Protein AF-A0A352W342-F1 (afdb_monomer_lite)

Radius of gyration: 21.81 Å; chains: 1; bounding box: 55×33×56 Å

Sequence (246 aa):
MTVLEKFIGRRSRNLLEFSFYYSRRRFCSSSILFNNLLSESSLVEELLDHYGAHASQKWFVYRETVATIKNLSRIAYTSVHIFNSIRRYHLGLTSRVLHKETEKILKKIAGGLKKACSAAVKEAKLFKFSFSKKKYSGREFTDGLCSGNFTHDLKNDHKGHEEHEITVKLSSDFLNLASHFHSENLAPVKKNNEHGIPDLPVETLRVIELKAHNLQSQYDTYIQNTPTERLDLELVSLRGHITIIF

Secondary structure (DSSP, 8-state):
--HHHHHHHHHTHHHHHHHHHHTTSS----HHHHHHHHHHHHHHHHHHHHTTGGG-HHHHHHHHHHHHHHHHHHHHHHHHHHHHHTTTTT-TTHHHHHHHHHHHHHHHHHHHHHHHHHHHHHHHHHTT---------SGGG---PPS------------TTSHHHHHHHHHHHHHHHHHHHHHTT-S----B-TTS-B---HHHHHHHHHHHHHHHHHHHHHTTTSHHHHH-HHHHHHHHHHHHH-

Foldseek 3Di:
DDPLLQVLLVLLQQLLLLLLVLLPDDQDLFLVSLVSNQVSLVSSLVVCVVVVLCVDPLNNQLNVLSVQSNVLSVLSNLLSVLLVCLVVLCQPPVSVVSNVVSVVVNVVSSVSNSVSSVSNNVSCVVSVRDYDNDDDPCPVRDPDDDDDDPDLPDDDPQPPPCLVVLVVVLVVLLVVLVVLCVVVVVDPQPDDDPVRHRPDPVVSLVVSLVSLVVSLVSCCPRPPSDPVVVVDSVSSNSNSVSSSSD

pLDDT: mean 85.77, std 10.74, range [54.38, 98.56]

Structure (mmCIF, N/CA/C/O backbone):
data_AF-A0A352W342-F1
#
_entry.id   AF-A0A352W342-F1
#
loop_
_atom_site.group_PDB
_atom_site.id
_atom_site.type_symbol
_atom_site.label_atom_id
_atom_site.label_alt_id
_atom_site.label_comp_id
_atom_site.label_asym_id
_atom_site.label_entity_id
_atom_site.label_seq_id
_atom_site.pdbx_PDB_ins_code
_atom_site.Cartn_x
_atom_site.Cartn_y
_atom_site.Cartn_z
_atom_site.occupancy
_atom_site.B_iso_or_equiv
_atom_site.auth_seq_id
_atom_site.auth_comp_id
_atom_site.auth_asym_id
_atom_site.auth_atom_id
_atom_site.pdbx_PDB_model_num
ATOM 1 N N . MET A 1 1 ? -16.494 -5.913 27.792 1.00 77.62 1 MET A N 1
ATOM 2 C CA . MET A 1 1 ? -15.593 -6.132 26.647 1.00 77.62 1 MET A CA 1
ATOM 3 C C . MET A 1 1 ? -15.381 -7.632 26.512 1.00 77.62 1 MET A C 1
ATOM 5 O O . MET A 1 1 ? -14.928 -8.234 27.484 1.00 77.62 1 MET A O 1
ATOM 9 N N . THR A 1 2 ? -15.798 -8.235 25.399 1.00 88.94 2 THR A N 1
ATOM 10 C CA . THR A 1 2 ? -15.752 -9.687 25.148 1.00 88.94 2 THR A CA 1
ATOM 11 C C . THR A 1 2 ? -14.312 -10.184 24.958 1.00 88.94 2 THR A C 1
ATOM 13 O O . THR A 1 2 ? -13.381 -9.388 24.804 1.00 88.94 2 THR A O 1
ATOM 16 N N . VAL A 1 3 ? -14.107 -11.507 24.976 1.00 92.56 3 VAL A N 1
ATOM 17 C CA . VAL A 1 3 ? -12.795 -12.121 24.681 1.00 92.56 3 VAL A CA 1
ATOM 18 C C . VAL A 1 3 ? -12.326 -11.741 23.274 1.00 92.56 3 VAL A C 1
ATOM 20 O O . VAL A 1 3 ? -11.181 -11.324 23.103 1.00 92.56 3 VAL A O 1
ATOM 23 N N . LEU A 1 4 ? -13.233 -11.786 22.294 1.00 91.94 4 LEU A N 1
ATOM 24 C CA . LEU A 1 4 ? -12.950 -11.400 20.914 1.00 91.94 4 LEU A CA 1
ATOM 25 C C . LEU A 1 4 ? -12.573 -9.914 20.795 1.00 91.94 4 LEU A C 1
ATOM 27 O O . LEU A 1 4 ? -11.584 -9.583 20.152 1.00 91.94 4 LEU A O 1
ATOM 31 N N . GLU A 1 5 ? -13.292 -9.016 21.476 1.00 94.00 5 GLU A N 1
ATOM 32 C CA . GLU A 1 5 ? -12.961 -7.583 21.487 1.00 94.00 5 GLU A CA 1
ATOM 33 C C . GLU A 1 5 ? -11.575 -7.315 22.081 1.00 94.00 5 GLU A C 1
ATOM 35 O O . GLU A 1 5 ? -10.811 -6.517 21.542 1.00 94.00 5 GLU A O 1
ATOM 40 N N . LYS A 1 6 ? -11.216 -8.005 23.172 1.00 93.69 6 LYS A N 1
ATOM 41 C CA . LYS A 1 6 ? -9.870 -7.919 23.760 1.00 93.69 6 LYS A CA 1
ATOM 42 C C . LYS A 1 6 ? -8.799 -8.398 22.782 1.00 93.69 6 LYS A C 1
ATOM 44 O O . LYS A 1 6 ? -7.740 -7.777 22.686 1.00 93.69 6 LYS A O 1
ATOM 49 N N . PHE A 1 7 ? -9.070 -9.491 22.073 1.00 95.94 7 PHE A N 1
ATOM 50 C CA . PHE A 1 7 ? -8.146 -10.059 21.100 1.00 95.94 7 PHE A CA 1
ATOM 51 C C . PHE A 1 7 ? -7.934 -9.127 19.902 1.00 95.94 7 PHE A C 1
ATOM 53 O O . PHE A 1 7 ? -6.791 -8.762 19.624 1.00 95.94 7 PHE A O 1
ATOM 60 N N . ILE A 1 8 ? -9.015 -8.656 19.270 1.00 96.56 8 ILE A N 1
ATOM 61 C CA . ILE A 1 8 ? -8.954 -7.690 18.163 1.00 96.56 8 ILE A CA 1
ATOM 62 C C . ILE A 1 8 ? -8.248 -6.414 18.623 1.00 96.56 8 ILE A C 1
ATOM 64 O O . ILE A 1 8 ? -7.291 -5.986 17.987 1.00 96.56 8 ILE A O 1
ATOM 68 N N . GLY A 1 9 ? -8.618 -5.858 19.780 1.00 95.75 9 GLY A N 1
ATOM 69 C CA . GLY A 1 9 ? -7.979 -4.653 20.313 1.00 95.75 9 GLY A CA 1
ATOM 70 C C . GLY A 1 9 ? -6.469 -4.805 20.520 1.00 95.75 9 GLY A C 1
ATOM 71 O O . GLY A 1 9 ? -5.708 -3.884 20.224 1.00 95.75 9 GLY A O 1
ATOM 72 N N . ARG A 1 10 ? -6.005 -5.982 20.967 1.00 95.94 10 ARG A N 1
ATOM 73 C CA . ARG A 1 10 ? -4.569 -6.286 21.069 1.00 95.94 10 ARG A CA 1
ATOM 74 C C . ARG A 1 10 ? -3.904 -6.357 19.692 1.00 95.94 10 ARG A C 1
ATOM 76 O O . ARG A 1 10 ? -2.783 -5.868 19.563 1.00 95.94 10 ARG A O 1
ATOM 83 N N . ARG A 1 11 ? -4.555 -6.967 18.697 1.00 96.75 11 ARG A N 1
ATOM 84 C CA . ARG A 1 11 ? -4.014 -7.124 17.334 1.00 96.75 11 ARG A CA 1
ATOM 85 C C . ARG A 1 11 ? -4.017 -5.809 16.551 1.00 96.75 11 ARG A C 1
ATOM 87 O O . ARG A 1 11 ? -3.095 -5.586 15.783 1.00 96.75 11 ARG A O 1
ATOM 94 N N . SER A 1 12 ? -4.946 -4.902 16.840 1.00 97.19 12 SER A N 1
ATOM 95 C CA . SER A 1 12 ? -5.020 -3.567 16.235 1.00 97.19 12 SER A CA 1
ATOM 96 C C . SER A 1 12 ? -4.077 -2.529 16.846 1.00 97.19 12 SER A C 1
ATOM 98 O O . SER A 1 12 ? -4.079 -1.375 16.415 1.00 97.19 12 SER A O 1
ATOM 100 N N . ARG A 1 13 ? -3.296 -2.881 17.875 1.00 96.00 13 ARG A N 1
ATOM 101 C CA . ARG A 1 13 ? -2.532 -1.900 18.657 1.00 96.00 13 ARG A CA 1
ATOM 102 C C . ARG A 1 13 ? -1.598 -1.058 17.790 1.00 96.00 13 ARG A C 1
ATOM 104 O O . ARG A 1 13 ? -1.702 0.162 17.833 1.00 96.00 13 ARG A O 1
ATOM 111 N N . ASN A 1 14 ? -0.733 -1.684 16.996 1.00 95.75 14 ASN A N 1
ATOM 112 C CA . ASN A 1 14 ? 0.248 -0.974 16.170 1.00 95.75 14 ASN A CA 1
ATOM 113 C C . ASN A 1 14 ? -0.436 -0.051 15.156 1.00 95.75 14 ASN A C 1
ATOM 115 O O . ASN A 1 14 ? -0.104 1.134 15.080 1.00 95.75 14 ASN A O 1
ATOM 119 N N . LEU A 1 15 ? -1.460 -0.556 14.453 1.00 97.62 15 LEU A N 1
ATOM 120 C CA . LEU A 1 15 ? -2.286 0.248 13.551 1.00 97.62 15 LEU A CA 1
ATOM 121 C C . LEU A 1 15 ? -2.825 1.503 14.248 1.00 97.62 15 LEU A C 1
ATOM 123 O O . LEU A 1 15 ? -2.748 2.602 13.700 1.00 97.62 15 LEU A O 1
ATOM 127 N N . LEU A 1 16 ? -3.362 1.357 15.462 1.00 97.31 16 LEU A N 1
ATOM 128 C CA . LEU A 1 16 ? -3.932 2.466 16.227 1.00 97.31 16 LEU A CA 1
ATOM 129 C C . LEU A 1 16 ? -2.867 3.443 16.728 1.00 97.31 16 LEU A C 1
ATOM 131 O O . LEU A 1 16 ? -3.120 4.647 16.749 1.00 97.31 16 LEU A O 1
ATOM 135 N N . GLU A 1 17 ? -1.676 2.965 17.081 1.00 95.50 17 GLU A N 1
ATOM 136 C CA . GLU A 1 17 ? -0.545 3.817 17.458 1.00 95.50 17 GLU A CA 1
ATOM 137 C C . GLU A 1 17 ? -0.066 4.667 16.275 1.00 95.50 17 GLU A C 1
ATOM 139 O O . GLU A 1 17 ? 0.058 5.891 16.404 1.00 95.50 17 GLU A O 1
ATOM 144 N N 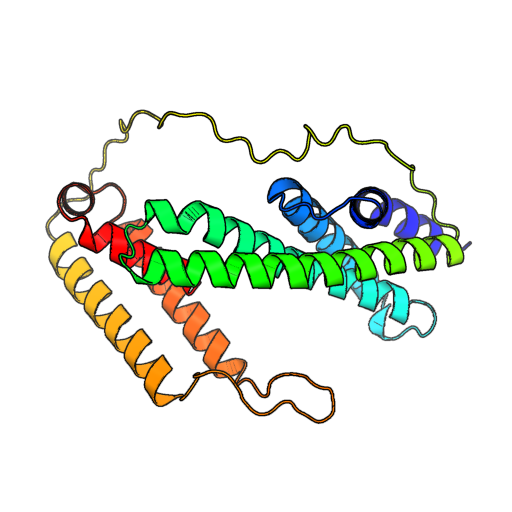. PHE A 1 18 ? 0.119 4.057 15.101 1.00 95.38 18 PHE A N 1
ATOM 145 C CA . PHE A 1 18 ? 0.459 4.780 13.874 1.00 95.38 18 PHE A CA 1
ATOM 146 C C . PHE A 1 18 ? -0.665 5.730 13.444 1.00 95.38 18 PHE A C 1
ATOM 148 O O . PHE A 1 18 ? -0.399 6.883 13.104 1.00 95.38 18 PHE A O 1
ATOM 155 N N . SER A 1 19 ? -1.927 5.305 13.543 1.00 95.62 19 SER A N 1
ATOM 156 C CA . SER A 1 19 ? -3.097 6.136 13.225 1.00 95.62 19 SER A CA 1
ATOM 157 C C . SER A 1 19 ? -3.214 7.343 14.159 1.00 95.62 19 SER A C 1
ATOM 159 O O . SER A 1 19 ? -3.457 8.476 13.726 1.00 95.62 19 SER A O 1
ATOM 161 N N . PHE A 1 20 ? -2.997 7.140 15.459 1.00 94.75 20 PHE A N 1
ATOM 162 C CA . PHE A 1 20 ? -2.996 8.210 16.453 1.00 94.75 20 PHE A CA 1
ATOM 163 C C . PHE A 1 20 ? -1.884 9.223 16.186 1.00 94.75 20 PHE A C 1
ATOM 165 O O . PHE A 1 20 ? -2.115 10.432 16.295 1.00 94.75 20 PHE A O 1
ATOM 172 N N . TYR A 1 21 ? -0.698 8.739 15.824 1.00 92.56 21 TYR A N 1
ATOM 173 C CA . TYR A 1 21 ? 0.428 9.581 15.458 1.00 92.56 21 TYR A CA 1
ATOM 174 C C . TYR A 1 21 ? 0.159 10.377 14.172 1.00 92.56 21 TYR A C 1
ATOM 176 O O . TYR A 1 21 ? 0.256 11.608 14.178 1.00 92.56 21 TYR A O 1
ATOM 184 N N . TYR A 1 22 ? -0.254 9.704 13.094 1.00 92.69 22 TYR A N 1
ATOM 185 C CA . TYR A 1 22 ? -0.498 10.323 11.790 1.00 92.69 22 TYR A CA 1
ATOM 186 C C . TYR A 1 22 ? -1.629 11.358 11.846 1.00 92.69 22 TYR A C 1
ATOM 188 O O . TYR A 1 22 ? -1.490 12.474 11.344 1.00 92.69 22 TYR A O 1
ATOM 196 N N . SER A 1 23 ? -2.724 11.043 12.550 1.00 92.00 23 SER A N 1
ATOM 197 C CA . SER A 1 23 ? -3.889 11.933 12.684 1.00 92.00 23 SER A CA 1
ATOM 198 C C . SER A 1 23 ? -3.585 13.284 13.349 1.00 92.00 23 SER A C 1
ATOM 200 O O . SER A 1 23 ? -4.358 14.230 13.193 1.00 92.00 23 SER A O 1
ATOM 202 N N . ARG A 1 24 ? -2.458 13.415 14.061 1.00 87.62 24 ARG A N 1
ATOM 203 C CA . ARG A 1 24 ? -2.032 14.663 14.721 1.00 87.62 24 ARG A CA 1
ATOM 204 C C . ARG A 1 24 ? -0.961 15.441 13.977 1.00 87.62 24 ARG A C 1
ATOM 206 O O . ARG A 1 24 ? -0.736 16.604 14.306 1.00 87.62 24 ARG A O 1
ATOM 213 N N . ARG A 1 25 ? -0.298 14.844 12.990 1.00 81.44 25 ARG A N 1
ATOM 214 C CA . ARG A 1 25 ? 0.767 15.530 12.260 1.00 81.44 25 ARG A CA 1
ATOM 215 C C . ARG A 1 25 ? 0.207 16.511 11.224 1.00 81.44 25 ARG A C 1
ATOM 217 O O . ARG A 1 25 ? -0.922 16.386 10.727 1.00 81.44 25 ARG A O 1
ATOM 224 N N . ARG A 1 26 ? 1.010 17.534 10.919 1.00 75.62 26 ARG A N 1
ATOM 225 C CA . ARG A 1 26 ? 0.920 18.242 9.633 1.00 75.62 26 ARG A CA 1
ATOM 226 C C . ARG A 1 26 ? 1.336 17.273 8.520 1.00 75.62 26 ARG A C 1
ATOM 228 O O . ARG A 1 26 ? 1.922 16.237 8.822 1.00 75.62 26 ARG A O 1
ATOM 235 N N . PHE A 1 27 ? 0.969 17.582 7.276 1.00 75.38 27 PHE A N 1
ATOM 236 C CA . PHE A 1 27 ? 1.249 16.742 6.107 1.00 75.38 27 PHE A CA 1
ATOM 237 C C . PHE A 1 27 ? 2.642 16.090 6.190 1.00 75.38 27 PHE A C 1
ATOM 239 O O . PHE A 1 27 ? 3.634 16.782 6.410 1.00 75.38 27 PHE A O 1
ATOM 246 N N . CYS A 1 28 ? 2.687 14.762 6.067 1.00 72.56 28 CYS A N 1
ATOM 247 C CA . CYS A 1 28 ? 3.902 13.961 6.141 1.00 72.56 28 CYS A CA 1
ATOM 248 C C . CYS A 1 28 ? 3.868 12.941 5.002 1.00 72.56 28 CYS A C 1
ATOM 250 O O . CYS A 1 28 ? 2.982 12.086 4.972 1.00 72.56 28 CYS A O 1
ATOM 252 N N . SER A 1 29 ? 4.806 13.075 4.067 1.00 77.38 29 SER A N 1
ATOM 253 C CA . SER A 1 29 ? 5.074 12.129 2.985 1.00 77.38 29 SER A CA 1
ATOM 254 C C . SER A 1 29 ? 6.238 11.241 3.416 1.00 77.38 29 SER A C 1
ATOM 256 O O . SER A 1 29 ? 7.391 11.610 3.222 1.00 77.38 29 SER A O 1
ATOM 258 N N . SER A 1 30 ? 5.924 10.137 4.092 1.00 87.94 30 SER A N 1
ATOM 259 C CA . SER A 1 30 ? 6.911 9.164 4.563 1.00 87.94 30 SER A CA 1
ATOM 260 C C . SER A 1 30 ? 6.554 7.792 4.014 1.00 87.94 30 SER A C 1
ATOM 262 O O . SER A 1 30 ? 5.517 7.234 4.385 1.00 87.94 30 SER A O 1
ATOM 264 N N . SER A 1 31 ? 7.409 7.249 3.151 1.00 88.69 31 SER A N 1
ATOM 265 C CA . SER A 1 31 ? 7.268 5.896 2.611 1.00 88.69 31 SER A CA 1
ATOM 266 C C . SER A 1 31 ? 7.244 4.858 3.734 1.00 88.69 31 SER A C 1
ATOM 268 O O . SER A 1 31 ? 6.384 3.978 3.738 1.00 88.69 31 SER A O 1
ATOM 270 N N . ILE A 1 32 ? 8.096 5.028 4.752 1.00 91.62 32 ILE A N 1
ATOM 271 C CA . ILE A 1 32 ? 8.170 4.135 5.915 1.00 91.62 32 ILE A CA 1
ATOM 272 C C . ILE A 1 32 ? 6.838 4.131 6.675 1.00 91.62 32 ILE A C 1
ATOM 274 O O . ILE A 1 32 ? 6.293 3.073 6.988 1.00 91.62 32 ILE A O 1
ATOM 278 N N . LEU A 1 33 ? 6.283 5.310 6.970 1.00 92.06 33 LEU A N 1
ATOM 279 C CA . LEU A 1 33 ? 5.034 5.409 7.724 1.00 92.06 33 LEU A CA 1
ATOM 280 C C . LEU A 1 33 ? 3.834 4.891 6.926 1.00 92.06 33 LEU A C 1
ATOM 282 O O . LEU A 1 33 ? 2.965 4.231 7.497 1.00 92.06 33 LEU A O 1
ATOM 286 N N . PHE A 1 34 ? 3.783 5.165 5.620 1.00 94.50 34 PHE A N 1
ATOM 287 C CA . PHE A 1 34 ? 2.736 4.627 4.754 1.00 94.50 34 PHE A CA 1
ATOM 288 C C . PHE A 1 34 ? 2.813 3.107 4.651 1.00 94.50 34 PHE A C 1
ATOM 290 O O . PHE A 1 34 ? 1.773 2.462 4.766 1.00 94.50 34 PHE A O 1
ATOM 297 N N . ASN A 1 35 ? 4.015 2.536 4.547 1.00 95.25 35 ASN A N 1
ATOM 298 C CA . ASN A 1 35 ? 4.209 1.089 4.549 1.00 95.25 35 ASN A CA 1
ATOM 299 C C . ASN A 1 35 ? 3.782 0.445 5.879 1.00 95.25 35 ASN A C 1
ATOM 301 O O . ASN A 1 35 ? 3.076 -0.559 5.884 1.00 95.25 35 ASN A O 1
ATOM 305 N N . ASN A 1 36 ? 4.130 1.057 7.016 1.00 95.81 36 ASN A N 1
ATOM 306 C CA . ASN A 1 36 ? 3.694 0.577 8.331 1.00 95.81 36 ASN A CA 1
ATOM 307 C C . ASN A 1 36 ? 2.165 0.595 8.470 1.00 95.81 36 ASN A C 1
ATOM 309 O O . ASN A 1 36 ? 1.573 -0.381 8.921 1.00 95.81 36 ASN A O 1
ATOM 313 N N . LEU A 1 37 ? 1.510 1.685 8.055 1.00 96.81 37 LEU A N 1
ATOM 314 C CA . LEU A 1 37 ? 0.047 1.761 8.052 1.00 96.81 37 LEU A CA 1
ATOM 315 C C . LEU A 1 37 ? -0.572 0.723 7.108 1.00 96.81 37 LEU A C 1
ATOM 317 O O . LEU A 1 37 ? -1.552 0.089 7.488 1.00 96.81 37 LEU A O 1
ATOM 321 N N . LEU A 1 38 ? -0.004 0.526 5.915 1.00 98.06 38 LEU A N 1
ATOM 322 C CA . LEU A 1 38 ? -0.466 -0.460 4.936 1.00 98.06 38 LEU A CA 1
ATOM 323 C C . LEU A 1 38 ? -0.381 -1.890 5.483 1.00 98.06 38 LEU A C 1
ATOM 325 O O . LEU A 1 38 ? -1.363 -2.627 5.429 1.00 98.06 38 LEU A O 1
ATOM 329 N N . SER A 1 39 ? 0.772 -2.268 6.032 1.00 98.06 39 SER A N 1
ATOM 330 C CA . SER A 1 39 ? 1.003 -3.605 6.585 1.00 98.06 39 SER A CA 1
ATOM 331 C C . SER A 1 39 ? 0.057 -3.893 7.756 1.00 98.06 39 SER A C 1
ATOM 333 O O . SER A 1 39 ? -0.692 -4.869 7.740 1.00 98.06 39 SER A O 1
ATOM 335 N N . GLU A 1 40 ? -0.006 -2.983 8.731 1.00 98.38 40 GLU A N 1
ATOM 336 C CA . GLU A 1 40 ? -0.830 -3.171 9.927 1.00 98.38 40 GLU A CA 1
ATOM 337 C C . GLU A 1 40 ? -2.335 -3.148 9.621 1.00 98.38 40 GLU A C 1
ATOM 339 O O . GLU A 1 40 ? -3.098 -3.917 10.201 1.00 98.38 40 GLU A O 1
ATOM 344 N N . SER A 1 41 ? -2.789 -2.297 8.696 1.00 98.56 41 SER A N 1
ATOM 345 C CA . SER A 1 41 ? -4.201 -2.286 8.283 1.00 98.56 41 SER A CA 1
ATOM 346 C C . SER A 1 41 ? -4.593 -3.535 7.502 1.00 98.56 41 SER A C 1
ATOM 348 O O . SER A 1 41 ? -5.689 -4.040 7.722 1.00 98.56 41 SER A O 1
ATOM 350 N N . SER A 1 42 ? -3.699 -4.081 6.673 1.00 98.50 42 SER A N 1
ATOM 351 C CA . SER A 1 42 ? -3.946 -5.343 5.963 1.00 98.50 42 SER A CA 1
ATOM 352 C C . SER A 1 42 ? -4.169 -6.496 6.944 1.00 98.50 42 SER A C 1
ATOM 354 O O . SER A 1 42 ? -5.174 -7.195 6.846 1.00 98.50 42 SER A O 1
ATOM 356 N N . LEU A 1 43 ? -3.293 -6.630 7.947 1.00 98.25 43 LEU A N 1
ATOM 357 C CA . LEU A 1 43 ? -3.407 -7.672 8.973 1.00 98.25 43 LEU A CA 1
ATOM 358 C C . LEU A 1 43 ? -4.682 -7.537 9.818 1.00 98.25 43 LEU A C 1
ATOM 360 O O . LEU A 1 43 ? -5.298 -8.537 10.186 1.00 98.25 43 LEU A O 1
ATOM 364 N N . VAL A 1 44 ? -5.071 -6.308 10.168 1.00 98.31 44 VAL A N 1
ATOM 365 C CA . VAL A 1 44 ? -6.280 -6.066 10.969 1.00 98.31 44 VAL A CA 1
ATOM 366 C C . VAL A 1 44 ? -7.546 -6.304 10.150 1.00 98.31 44 VAL A C 1
ATOM 368 O O . VAL A 1 44 ? -8.498 -6.863 10.688 1.00 98.31 44 VAL A O 1
ATOM 371 N N . GLU A 1 45 ? -7.581 -5.903 8.880 1.00 98.38 45 GLU A N 1
ATOM 372 C CA . GLU A 1 45 ? -8.735 -6.147 8.008 1.00 98.38 45 GLU A CA 1
ATOM 373 C C . GLU A 1 45 ? -8.957 -7.641 7.786 1.00 98.38 45 GLU A C 1
ATOM 375 O O . GLU A 1 45 ? -10.066 -8.114 8.004 1.00 98.38 45 GLU A O 1
ATOM 380 N N . GLU A 1 46 ? -7.902 -8.393 7.457 1.00 98.06 46 GLU A N 1
ATOM 381 C CA . GLU A 1 46 ? -7.979 -9.849 7.291 1.00 98.06 46 GLU A CA 1
ATOM 382 C C . GLU A 1 46 ? -8.503 -10.528 8.563 1.00 98.06 46 GLU A C 1
ATOM 384 O O . GLU A 1 46 ? -9.385 -11.385 8.510 1.00 98.06 46 GLU A O 1
ATOM 389 N N . LEU A 1 47 ? -8.022 -10.092 9.732 1.00 98.06 47 LEU A N 1
ATOM 390 C CA . LEU A 1 47 ? -8.502 -10.592 11.015 1.00 98.06 47 LEU A CA 1
ATOM 391 C C . LEU A 1 47 ? -9.989 -10.286 11.237 1.00 98.06 47 LEU A C 1
ATOM 393 O O . LEU A 1 47 ? -10.738 -11.142 11.703 1.00 98.06 47 LEU A O 1
ATOM 397 N N . LEU A 1 48 ? -10.418 -9.057 10.950 1.00 97.81 48 LEU A N 1
ATOM 398 C CA . LEU A 1 48 ? -11.815 -8.647 11.082 1.00 97.81 48 LEU A CA 1
ATOM 399 C C . LEU A 1 48 ? -12.714 -9.449 10.134 1.00 97.81 48 LEU A C 1
ATOM 401 O O . LEU A 1 48 ? -13.781 -9.902 10.549 1.00 97.81 48 LEU A O 1
ATOM 405 N N . ASP A 1 49 ? -12.270 -9.667 8.899 1.00 97.31 49 ASP A N 1
ATOM 406 C CA . ASP A 1 49 ? -12.996 -10.439 7.894 1.00 97.31 49 ASP A CA 1
ATOM 407 C C . ASP A 1 49 ? -13.097 -11.916 8.279 1.00 97.31 49 ASP A C 1
ATOM 409 O O . ASP A 1 49 ? -14.184 -12.487 8.179 1.00 97.31 49 ASP A O 1
ATOM 413 N N . HIS A 1 50 ? -12.028 -12.500 8.833 1.00 97.50 50 HIS A N 1
ATOM 414 C CA . HIS A 1 50 ? -12.038 -13.855 9.391 1.00 97.50 50 HIS A CA 1
ATOM 415 C C . HIS A 1 50 ? -13.119 -14.035 10.470 1.00 97.50 50 HIS A C 1
ATOM 417 O O . HIS A 1 50 ? -13.768 -15.076 10.534 1.00 97.50 50 HIS A O 1
ATOM 423 N N . TYR A 1 51 ? -13.360 -13.010 11.292 1.00 96.94 51 TYR A N 1
ATOM 424 C CA . TYR A 1 51 ? -14.419 -13.015 12.308 1.00 96.94 51 TYR A CA 1
ATOM 425 C C . TYR A 1 51 ? -15.768 -12.460 11.814 1.00 96.94 51 TYR A C 1
ATOM 427 O O . TYR A 1 51 ? -16.652 -12.188 12.629 1.00 96.94 51 TYR A O 1
ATOM 435 N N . GLY A 1 52 ? -15.954 -12.284 10.503 1.00 96.25 52 GLY A N 1
ATOM 436 C CA . GLY A 1 52 ? -17.238 -11.893 9.916 1.00 96.25 52 GLY A CA 1
ATOM 437 C C . GLY A 1 52 ? -17.633 -10.433 10.161 1.00 96.25 52 GLY A C 1
ATOM 438 O O . GLY A 1 52 ? -18.820 -10.105 10.156 1.00 96.25 52 GLY A O 1
ATOM 439 N N . ALA A 1 53 ? -16.669 -9.531 10.376 1.00 95.50 53 ALA A N 1
ATOM 440 C CA . ALA A 1 53 ? -16.952 -8.119 10.646 1.00 95.50 53 ALA A CA 1
ATOM 441 C C . ALA A 1 53 ? -17.749 -7.424 9.526 1.00 95.50 53 ALA A C 1
ATOM 443 O O . ALA A 1 53 ? -18.516 -6.507 9.820 1.00 95.50 53 ALA A O 1
ATOM 444 N N . HIS A 1 54 ? -17.620 -7.885 8.277 1.00 90.75 54 HIS A N 1
ATOM 445 C CA . HIS A 1 54 ? -18.372 -7.383 7.121 1.00 90.75 54 HIS A CA 1
ATOM 446 C C . HIS A 1 54 ? -19.897 -7.553 7.264 1.00 90.75 54 HIS A C 1
ATOM 448 O O . HIS A 1 54 ? -20.652 -6.737 6.747 1.00 90.75 54 HIS A O 1
ATOM 454 N N . ALA A 1 55 ? -20.354 -8.572 8.001 1.00 92.62 55 ALA A N 1
ATOM 455 C CA . ALA A 1 55 ? -21.772 -8.854 8.240 1.00 92.62 55 ALA A CA 1
ATOM 456 C C . ALA A 1 55 ? -22.262 -8.366 9.618 1.00 92.62 55 ALA A C 1
ATOM 458 O O . ALA A 1 55 ? -23.405 -8.605 10.005 1.00 92.62 55 ALA A O 1
ATOM 459 N N . SER A 1 56 ? -21.411 -7.681 10.387 1.00 95.44 56 SER A N 1
ATOM 460 C CA . SER A 1 56 ? -21.733 -7.227 11.738 1.00 95.44 56 SER A CA 1
ATOM 461 C C . SER A 1 56 ? -21.951 -5.720 11.777 1.00 95.44 56 SER A C 1
ATOM 463 O O . SER A 1 56 ? -20.996 -4.953 11.685 1.00 95.44 56 SER A O 1
ATOM 465 N N . GLN A 1 57 ? -23.180 -5.284 12.071 1.00 94.19 5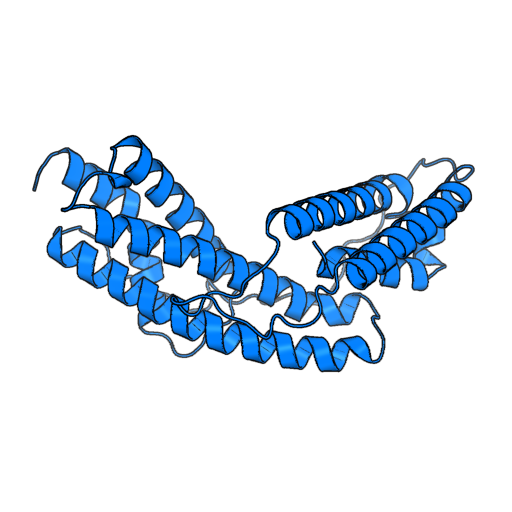7 GLN A N 1
ATOM 466 C CA . GLN A 1 57 ? -23.508 -3.862 12.261 1.00 94.19 57 GLN A CA 1
ATOM 467 C C . GLN A 1 57 ? -22.591 -3.167 13.275 1.00 94.19 57 GLN A C 1
ATOM 469 O O . GLN A 1 57 ? -22.204 -2.016 13.091 1.00 94.19 57 GLN A O 1
ATOM 474 N N . LYS A 1 58 ? -22.199 -3.884 14.333 1.00 94.44 58 LYS A N 1
ATOM 475 C CA . LYS A 1 58 ? -21.306 -3.358 15.365 1.00 94.44 58 LYS A CA 1
ATOM 476 C C . LYS A 1 58 ? -19.891 -3.109 14.848 1.00 94.44 58 LYS A C 1
ATOM 478 O O . LYS A 1 58 ? -19.259 -2.156 15.279 1.00 94.44 58 LYS A O 1
ATOM 483 N N . TRP A 1 59 ? -19.381 -3.978 13.977 1.00 96.06 59 TRP A N 1
ATOM 484 C CA . TRP A 1 59 ? -17.973 -3.981 13.553 1.00 96.06 59 TRP A CA 1
ATOM 485 C C . TRP A 1 59 ? -17.754 -3.334 12.185 1.00 96.06 59 TRP A C 1
ATOM 487 O O . TRP A 1 59 ? -16.622 -2.966 11.871 1.00 96.06 59 TRP A O 1
ATOM 497 N N . PHE A 1 60 ? -18.827 -3.155 11.415 1.00 95.19 60 PHE A N 1
ATOM 498 C CA . PHE A 1 60 ? -18.817 -2.648 10.051 1.00 95.19 60 PHE A CA 1
ATOM 499 C C . PHE A 1 60 ? -18.029 -1.341 9.923 1.00 95.19 60 PHE A C 1
ATOM 501 O O . PHE A 1 60 ? -17.081 -1.265 9.150 1.00 95.19 60 PHE A O 1
ATOM 508 N N . VAL A 1 61 ? -18.336 -0.338 10.753 1.00 96.19 61 VAL A N 1
ATOM 509 C CA . VAL A 1 61 ? -17.681 0.982 10.684 1.00 96.19 61 VAL A CA 1
ATOM 510 C C . VAL A 1 61 ? -16.176 0.886 10.936 1.00 96.19 61 VAL A C 1
ATOM 512 O O . VAL A 1 61 ? -15.378 1.502 10.224 1.00 96.19 61 VAL A O 1
ATOM 515 N N . TYR A 1 62 ? -15.764 0.096 11.931 1.00 97.25 62 TYR A N 1
ATOM 516 C CA . TYR A 1 62 ? -14.347 -0.092 12.223 1.00 97.25 62 TYR A CA 1
ATOM 517 C C . TYR A 1 62 ? -13.634 -0.814 11.078 1.00 97.25 62 TYR A C 1
ATOM 519 O O . TYR A 1 62 ? -12.583 -0.350 10.639 1.00 97.25 62 TYR A O 1
ATOM 527 N N . ARG A 1 63 ? -14.231 -1.886 10.544 1.00 97.38 63 ARG A N 1
ATOM 528 C CA . ARG A 1 63 ? -13.700 -2.650 9.407 1.00 97.38 63 ARG A CA 1
ATOM 529 C C . ARG A 1 63 ? -13.543 -1.784 8.160 1.00 97.38 63 ARG A C 1
ATOM 531 O O . ARG A 1 63 ? -12.453 -1.742 7.597 1.00 97.38 63 ARG A O 1
ATOM 538 N N . GLU A 1 64 ? -14.566 -1.019 7.791 1.00 97.44 64 GLU A N 1
ATOM 539 C CA . GLU A 1 64 ? -14.512 -0.103 6.643 1.00 97.44 64 GLU A CA 1
ATOM 540 C C . GLU A 1 64 ? -13.459 0.993 6.825 1.00 97.44 64 GLU A C 1
ATOM 542 O O . GLU A 1 64 ? -12.751 1.373 5.887 1.00 97.44 64 GLU A O 1
ATOM 547 N N . THR A 1 65 ? -13.280 1.471 8.057 1.00 97.62 65 THR A N 1
ATOM 548 C CA . THR A 1 65 ? -12.225 2.441 8.355 1.00 97.62 65 THR A CA 1
ATOM 549 C C . THR A 1 65 ? -10.832 1.829 8.191 1.00 97.62 65 THR A C 1
ATOM 551 O O . THR A 1 65 ? -9.946 2.477 7.629 1.00 97.62 65 THR A O 1
ATOM 554 N N . VAL A 1 66 ? -10.621 0.590 8.648 1.00 98.31 66 VAL A N 1
ATOM 555 C CA . VAL A 1 66 ? -9.352 -0.133 8.463 1.00 98.31 66 VAL A CA 1
ATOM 556 C C . VAL A 1 66 ? -9.075 -0.363 6.973 1.00 98.31 66 VAL A C 1
ATOM 558 O O . VAL A 1 66 ? -7.981 -0.032 6.514 1.00 98.31 66 VAL A O 1
ATOM 561 N N . ALA A 1 67 ? -10.071 -0.812 6.204 1.00 98.06 67 ALA A N 1
ATOM 562 C CA . ALA A 1 67 ? -9.954 -0.996 4.756 1.00 98.06 67 ALA A CA 1
ATOM 563 C C . ALA A 1 67 ? -9.627 0.321 4.029 1.00 98.06 67 ALA A C 1
ATOM 565 O O . ALA A 1 67 ? -8.788 0.369 3.126 1.00 98.06 67 ALA A O 1
ATOM 566 N N . THR A 1 68 ? -10.224 1.430 4.474 1.00 98.00 68 THR A N 1
ATOM 567 C CA . THR A 1 68 ? -9.918 2.770 3.955 1.00 98.00 68 THR A CA 1
ATOM 568 C C . THR A 1 68 ? -8.466 3.164 4.233 1.00 98.00 68 THR A C 1
ATOM 570 O O . THR A 1 68 ? -7.796 3.687 3.341 1.00 98.00 68 THR A O 1
ATOM 573 N N . ILE A 1 69 ? -7.956 2.905 5.446 1.00 98.38 69 ILE A N 1
ATOM 574 C CA . ILE A 1 69 ? -6.543 3.146 5.782 1.00 98.38 69 ILE A CA 1
ATOM 575 C C . ILE A 1 69 ? -5.644 2.315 4.866 1.00 98.38 69 ILE A C 1
ATOM 577 O O . ILE A 1 69 ? -4.740 2.885 4.264 1.00 98.38 69 ILE A O 1
ATOM 581 N N . LYS A 1 70 ? -5.930 1.019 4.691 1.00 98.38 70 LYS A N 1
ATOM 582 C CA . LYS A 1 70 ? -5.167 0.126 3.806 1.00 98.38 70 LYS A CA 1
ATOM 583 C C . LYS A 1 70 ? -5.062 0.684 2.392 1.00 98.38 70 LYS A C 1
ATOM 585 O O . LYS A 1 70 ? -3.961 0.864 1.872 1.00 98.38 70 LYS A O 1
ATOM 590 N N . ASN A 1 71 ? -6.200 1.005 1.785 1.00 96.94 71 ASN A N 1
ATOM 591 C CA . ASN A 1 71 ? -6.248 1.462 0.400 1.00 96.94 71 ASN A CA 1
ATOM 592 C C . ASN A 1 71 ? -5.561 2.824 0.228 1.00 96.94 71 ASN A C 1
ATOM 594 O O . ASN A 1 71 ? -4.735 2.987 -0.667 1.00 96.94 71 ASN A O 1
ATOM 598 N N . LEU A 1 72 ? -5.817 3.790 1.116 1.00 96.25 72 LEU A N 1
ATOM 599 C CA . LEU A 1 72 ? -5.162 5.099 1.041 1.00 96.25 72 LEU A CA 1
ATOM 600 C C . LEU A 1 72 ? -3.658 5.015 1.320 1.00 96.25 72 LEU A C 1
ATOM 602 O O . LEU A 1 72 ? -2.887 5.714 0.666 1.00 96.25 72 LEU A O 1
ATOM 606 N N . SER A 1 73 ? -3.227 4.159 2.247 1.00 96.94 73 SER A N 1
ATOM 607 C CA . SER A 1 73 ? -1.809 3.917 2.518 1.00 96.94 73 SER A CA 1
ATOM 608 C C . SER A 1 73 ? -1.100 3.264 1.339 1.00 96.94 73 SER A C 1
ATOM 610 O O . SER A 1 73 ? 0.022 3.665 1.040 1.00 96.94 73 SER A O 1
ATOM 612 N N . ARG A 1 74 ? -1.752 2.333 0.627 1.00 95.94 74 ARG A N 1
ATOM 613 C CA . ARG A 1 74 ? -1.222 1.755 -0.617 1.00 95.94 74 ARG A CA 1
ATOM 614 C C . ARG A 1 74 ? -0.972 2.839 -1.659 1.00 95.94 74 ARG A C 1
ATOM 616 O O . ARG A 1 74 ? 0.152 2.985 -2.123 1.00 95.94 74 ARG A O 1
ATOM 623 N N . ILE A 1 75 ? -1.986 3.655 -1.954 1.00 93.38 75 ILE A N 1
ATOM 624 C CA . ILE A 1 75 ? -1.856 4.720 -2.958 1.00 93.38 75 ILE A CA 1
ATOM 625 C C . ILE A 1 75 ? -0.799 5.746 -2.517 1.00 93.38 75 ILE A C 1
ATOM 627 O O . ILE A 1 75 ? 0.007 6.189 -3.333 1.00 93.38 75 ILE A O 1
ATOM 631 N N . ALA A 1 76 ? -0.756 6.108 -1.228 1.00 93.62 76 ALA A N 1
ATOM 632 C CA . ALA A 1 76 ? 0.245 7.028 -0.691 1.00 93.62 76 ALA A CA 1
ATOM 633 C C . ALA A 1 76 ? 1.672 6.480 -0.834 1.00 93.62 76 ALA A C 1
ATOM 635 O O . ALA A 1 76 ? 2.566 7.216 -1.249 1.00 93.62 76 ALA A O 1
ATOM 636 N N . TYR A 1 77 ? 1.879 5.201 -0.514 1.00 93.12 77 TYR A N 1
ATOM 637 C CA . TYR A 1 77 ? 3.169 4.529 -0.633 1.00 93.12 77 TYR A CA 1
ATOM 638 C C . TYR A 1 77 ? 3.653 4.500 -2.088 1.00 93.12 77 TYR A C 1
ATOM 640 O O . TYR A 1 77 ? 4.741 5.005 -2.370 1.00 93.12 77 TYR A O 1
ATOM 648 N N . THR A 1 78 ? 2.814 4.029 -3.016 1.00 89.81 78 THR A N 1
ATOM 649 C CA . THR A 1 78 ? 3.121 4.019 -4.456 1.00 89.81 78 THR A CA 1
ATOM 650 C C . THR A 1 78 ? 3.397 5.431 -4.975 1.00 89.81 78 THR A C 1
ATOM 652 O O . THR A 1 78 ? 4.369 5.660 -5.687 1.00 89.81 78 THR A O 1
ATOM 655 N N . SER A 1 79 ? 2.613 6.423 -4.546 1.00 90.25 79 SER A N 1
ATOM 656 C CA . SER A 1 79 ? 2.805 7.815 -4.967 1.00 90.25 79 SER A CA 1
ATOM 657 C C . SER A 1 79 ? 4.127 8.410 -4.466 1.00 90.25 79 SER A C 1
ATOM 659 O O . SER A 1 79 ? 4.770 9.151 -5.205 1.00 90.25 79 SER A O 1
ATOM 661 N N . VAL A 1 80 ? 4.561 8.100 -3.236 1.00 89.56 80 VAL A N 1
ATOM 662 C CA . VAL A 1 80 ? 5.888 8.517 -2.738 1.00 89.56 80 VAL A CA 1
ATOM 663 C C . VAL A 1 80 ? 6.997 7.817 -3.519 1.00 89.56 80 VAL A C 1
ATOM 665 O O . VAL A 1 80 ? 7.995 8.455 -3.852 1.00 89.56 80 VAL A O 1
ATOM 668 N N . HIS A 1 81 ? 6.820 6.535 -3.846 1.00 85.31 81 HIS A N 1
ATOM 669 C CA . HIS A 1 81 ? 7.776 5.801 -4.668 1.00 85.31 81 HIS A CA 1
ATOM 670 C C . HIS A 1 81 ? 7.937 6.453 -6.046 1.00 85.31 81 HIS A C 1
ATOM 672 O O . HIS A 1 81 ? 9.046 6.833 -6.412 1.00 85.31 81 HIS A O 1
ATOM 678 N N . ILE A 1 82 ? 6.832 6.708 -6.751 1.00 85.56 82 ILE A N 1
ATOM 679 C CA . ILE A 1 82 ? 6.822 7.431 -8.029 1.00 85.56 82 ILE A CA 1
ATOM 680 C C . ILE A 1 82 ? 7.497 8.801 -7.874 1.00 85.56 82 ILE A C 1
ATOM 682 O O . ILE A 1 82 ? 8.417 9.128 -8.623 1.00 85.56 82 ILE A O 1
ATOM 686 N N . PHE A 1 83 ? 7.101 9.590 -6.871 1.00 85.31 83 PHE A N 1
ATOM 687 C CA . PHE A 1 83 ? 7.650 10.927 -6.627 1.00 85.31 83 PHE A CA 1
ATOM 688 C C . PHE A 1 83 ? 9.181 10.924 -6.485 1.00 85.31 83 PHE A C 1
ATOM 690 O O . PHE A 1 83 ? 9.859 11.765 -7.078 1.00 85.31 83 PHE A O 1
ATOM 697 N N . ASN A 1 84 ? 9.729 9.955 -5.749 1.00 80.94 84 ASN A N 1
ATOM 698 C CA . ASN A 1 84 ? 11.168 9.832 -5.518 1.00 80.94 84 ASN A CA 1
ATOM 699 C C . ASN A 1 84 ? 11.918 9.227 -6.719 1.00 80.94 84 ASN A C 1
ATOM 701 O O . ASN A 1 84 ? 13.069 9.595 -6.972 1.00 80.94 84 ASN A O 1
ATOM 705 N N . SER A 1 85 ? 11.284 8.320 -7.467 1.00 77.88 85 SER A N 1
ATOM 706 C CA . SER A 1 85 ? 11.921 7.567 -8.554 1.00 77.88 85 SER A CA 1
ATOM 707 C C . SER A 1 85 ? 11.891 8.290 -9.906 1.00 77.88 85 SER A C 1
ATOM 709 O O . SER A 1 85 ? 12.806 8.104 -10.704 1.00 77.88 85 SER A O 1
ATOM 711 N N . ILE A 1 86 ? 10.927 9.190 -10.154 1.00 78.94 86 ILE A N 1
ATOM 712 C CA . ILE A 1 86 ? 10.757 9.917 -11.434 1.00 78.94 86 ILE A CA 1
ATOM 713 C C . ILE A 1 86 ? 12.050 10.568 -11.952 1.00 78.94 86 ILE A C 1
ATOM 715 O O . ILE A 1 86 ? 12.283 10.613 -13.161 1.00 78.94 86 ILE A O 1
ATOM 719 N N . ARG A 1 87 ? 12.898 11.095 -11.059 1.00 73.12 87 ARG A N 1
ATOM 720 C CA . ARG A 1 87 ? 14.149 11.766 -11.455 1.00 73.12 87 ARG A CA 1
ATOM 721 C C . ARG A 1 87 ? 15.231 10.793 -11.926 1.00 73.12 87 ARG A C 1
ATOM 723 O O . ARG A 1 87 ? 16.115 11.216 -12.660 1.00 73.12 87 ARG A O 1
ATOM 730 N N . ARG A 1 88 ? 15.173 9.528 -11.500 1.00 76.12 88 ARG A N 1
ATOM 731 C CA . ARG A 1 88 ? 16.153 8.482 -11.837 1.00 76.12 88 ARG A CA 1
ATOM 732 C C . ARG A 1 88 ? 15.898 7.856 -13.206 1.00 76.12 88 ARG A C 1
ATOM 734 O O . ARG A 1 88 ? 16.813 7.312 -13.800 1.00 76.12 88 ARG A O 1
ATOM 741 N N . TYR A 1 89 ? 14.670 7.959 -13.700 1.00 77.31 89 TYR A N 1
ATOM 742 C CA . TYR A 1 89 ? 14.224 7.306 -14.928 1.00 77.31 89 TYR A CA 1
ATOM 743 C C . TYR A 1 89 ? 14.365 8.154 -16.200 1.00 77.31 89 TYR A C 1
ATOM 745 O O . TYR A 1 89 ? 13.900 7.742 -17.250 1.00 77.31 89 TYR A O 1
ATOM 753 N N . HIS A 1 90 ? 14.962 9.349 -16.133 1.00 75.00 90 HIS A N 1
ATOM 754 C CA . HIS A 1 90 ? 15.245 10.176 -17.319 1.00 75.00 90 HIS A CA 1
ATOM 755 C C . HIS A 1 90 ? 14.043 10.432 -18.264 1.00 75.00 90 HIS A C 1
ATOM 757 O O . HIS A 1 90 ? 14.212 10.619 -19.463 1.00 75.00 90 HIS A O 1
ATOM 763 N N . LEU A 1 91 ? 12.825 10.544 -17.719 1.00 78.69 91 LEU A N 1
ATOM 764 C CA . LEU A 1 91 ? 11.551 10.630 -18.467 1.00 78.69 91 LEU A CA 1
ATOM 765 C C . LEU A 1 91 ? 11.294 11.976 -19.188 1.00 78.69 91 LEU A C 1
ATOM 767 O O . LEU A 1 91 ? 10.145 12.357 -19.426 1.00 78.69 91 LEU A O 1
ATOM 771 N N . GLY A 1 92 ? 12.337 12.761 -19.463 1.00 75.06 92 GLY A N 1
ATOM 772 C CA . GLY A 1 92 ? 12.243 14.042 -20.171 1.00 75.06 92 GLY A CA 1
ATOM 773 C C . GLY A 1 92 ? 11.252 15.052 -19.562 1.00 75.06 92 GLY A C 1
ATOM 774 O O . GLY A 1 92 ? 11.136 15.195 -18.341 1.00 75.06 92 GLY A O 1
ATOM 775 N N . LEU A 1 93 ? 10.528 15.779 -20.425 1.00 63.16 93 LEU A N 1
ATOM 776 C CA . LEU A 1 93 ? 9.564 16.827 -20.039 1.00 63.16 93 LEU A CA 1
ATOM 777 C C . LEU A 1 93 ? 8.384 16.295 -19.204 1.00 63.16 93 LEU A C 1
ATOM 779 O O . LEU A 1 93 ? 7.863 17.015 -18.344 1.00 63.16 93 LEU A O 1
ATOM 783 N N . THR A 1 94 ? 8.009 15.028 -19.394 1.00 71.06 94 THR A N 1
ATOM 784 C CA . THR A 1 94 ? 6.945 14.339 -18.646 1.00 71.06 94 THR A CA 1
ATOM 785 C C . THR A 1 94 ? 7.251 14.288 -17.148 1.00 71.06 94 THR A C 1
ATOM 787 O O . THR A 1 94 ? 6.346 14.420 -16.322 1.00 71.06 94 THR A O 1
ATOM 790 N N . SER A 1 95 ? 8.537 14.216 -16.785 1.00 74.06 95 SER A N 1
ATOM 791 C CA . SER A 1 95 ? 9.019 14.166 -15.400 1.00 74.06 95 SER A CA 1
ATOM 792 C C . SER A 1 95 ? 8.491 15.323 -14.537 1.00 74.06 95 SER A C 1
ATOM 794 O O . SER A 1 95 ? 8.000 15.107 -13.428 1.00 74.06 95 SER A O 1
ATOM 796 N N . ARG A 1 96 ? 8.517 16.564 -15.050 1.00 77.62 96 ARG A N 1
ATOM 797 C CA . ARG A 1 96 ? 8.118 17.757 -14.276 1.00 77.62 96 ARG A CA 1
ATOM 798 C C . ARG A 1 96 ? 6.611 17.824 -14.041 1.00 77.62 96 ARG A C 1
ATOM 800 O O . ARG A 1 96 ? 6.179 18.201 -12.950 1.00 77.62 96 ARG A O 1
ATOM 807 N N . VAL A 1 97 ? 5.822 17.495 -15.064 1.00 81.56 97 VAL A N 1
ATOM 808 C CA . VAL A 1 97 ? 4.356 17.475 -14.969 1.00 81.56 97 VAL A CA 1
ATOM 809 C C . VAL A 1 97 ? 3.930 16.386 -13.994 1.00 81.56 97 VAL A C 1
ATOM 811 O O . VAL A 1 97 ? 3.209 16.675 -13.039 1.00 81.56 97 VAL A O 1
ATOM 814 N N . LEU A 1 98 ? 4.456 15.173 -14.173 1.00 81.88 98 LEU A N 1
ATOM 815 C CA . LEU A 1 98 ? 4.135 14.036 -13.325 1.00 81.88 98 LEU A CA 1
ATOM 816 C C . LEU A 1 98 ? 4.514 14.304 -11.866 1.00 81.88 98 LEU A C 1
ATOM 818 O O . LEU A 1 98 ? 3.688 14.129 -10.982 1.00 81.88 98 LEU A O 1
ATOM 822 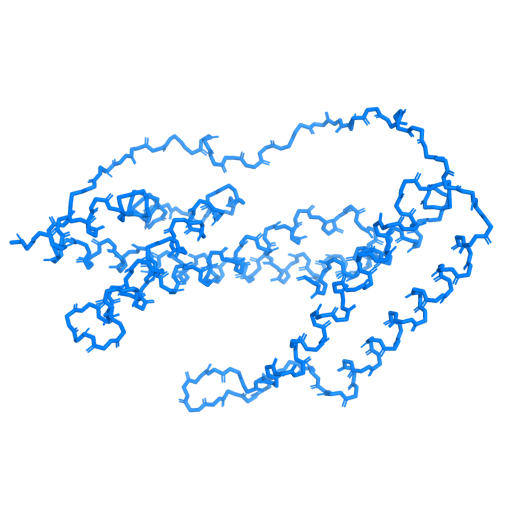N N . HIS A 1 99 ? 5.703 14.850 -11.606 1.00 84.69 99 HIS A N 1
ATOM 823 C CA . HIS A 1 99 ? 6.124 15.208 -10.250 1.00 84.69 99 HIS A CA 1
ATOM 824 C C . HIS A 1 99 ? 5.149 16.185 -9.565 1.00 84.69 99 HIS A C 1
ATOM 826 O O . HIS A 1 99 ? 4.786 15.996 -8.402 1.00 84.69 99 HIS A O 1
ATOM 832 N N . LYS A 1 100 ? 4.685 17.224 -10.278 1.00 86.06 100 LYS A N 1
ATOM 833 C CA . LYS A 1 100 ? 3.732 18.212 -9.740 1.00 86.06 100 LYS A CA 1
ATOM 834 C C . LYS A 1 100 ? 2.351 17.604 -9.481 1.00 86.06 100 LYS A C 1
ATOM 836 O O . LYS A 1 100 ? 1.731 17.916 -8.463 1.00 86.06 100 LYS A O 1
ATOM 841 N N . GLU A 1 101 ? 1.854 16.765 -10.385 1.00 86.69 101 GLU A N 1
ATOM 842 C CA . GLU A 1 101 ? 0.555 16.108 -10.207 1.00 86.69 101 GLU A CA 1
ATOM 843 C C . GLU A 1 101 ? 0.603 15.050 -9.094 1.00 86.69 101 GLU A C 1
ATOM 845 O O . GLU A 1 101 ? -0.282 15.036 -8.235 1.00 86.69 101 GLU A O 1
ATOM 850 N N . THR A 1 102 ? 1.680 14.265 -9.003 1.00 88.19 102 THR A N 1
ATOM 851 C CA . THR A 1 102 ? 1.912 13.315 -7.904 1.00 88.19 102 THR A CA 1
ATOM 852 C C . THR A 1 102 ? 1.955 14.025 -6.550 1.00 88.19 102 THR A C 1
ATOM 854 O O . THR A 1 102 ? 1.330 13.567 -5.594 1.00 88.19 102 THR A O 1
ATOM 857 N N . GLU A 1 103 ? 2.596 15.195 -6.451 1.00 88.25 103 GLU A N 1
ATOM 858 C CA . GLU A 1 103 ? 2.595 15.993 -5.216 1.00 88.25 103 GLU A CA 1
ATOM 859 C C . GLU A 1 103 ? 1.174 16.419 -4.795 1.00 88.25 103 GLU A C 1
ATOM 861 O O . GLU A 1 103 ? 0.806 16.348 -3.616 1.00 88.25 103 GLU A O 1
ATOM 866 N N . LYS A 1 104 ? 0.342 16.857 -5.750 1.00 89.19 104 LYS A N 1
ATOM 867 C CA . LYS A 1 104 ? -1.057 17.229 -5.479 1.00 89.19 104 LYS A CA 1
ATOM 868 C C . LYS A 1 104 ? -1.876 16.026 -5.015 1.00 89.19 104 LYS A C 1
ATOM 870 O O . LYS A 1 104 ? -2.662 16.156 -4.072 1.00 89.19 104 LYS A O 1
ATOM 875 N N . ILE A 1 105 ? -1.701 14.878 -5.667 1.00 89.00 105 ILE A N 1
ATOM 876 C CA . ILE A 1 105 ? -2.363 13.619 -5.312 1.00 89.00 105 ILE A CA 1
ATOM 877 C C . ILE A 1 105 ? -1.964 13.202 -3.892 1.00 89.00 105 ILE A C 1
ATOM 879 O O . ILE A 1 105 ? -2.842 12.983 -3.057 1.00 89.00 105 ILE A O 1
ATOM 883 N N . LEU A 1 106 ? -0.668 13.226 -3.567 1.00 90.88 106 LEU A N 1
ATOM 884 C CA . LEU A 1 106 ? -0.157 12.942 -2.224 1.00 90.88 106 LEU A CA 1
ATOM 885 C C . LEU A 1 106 ? -0.807 13.826 -1.156 1.00 90.88 106 LEU A C 1
ATOM 887 O O . LEU A 1 106 ? -1.236 13.319 -0.119 1.00 90.88 106 LEU A O 1
ATOM 891 N N . LYS A 1 107 ? -0.946 15.135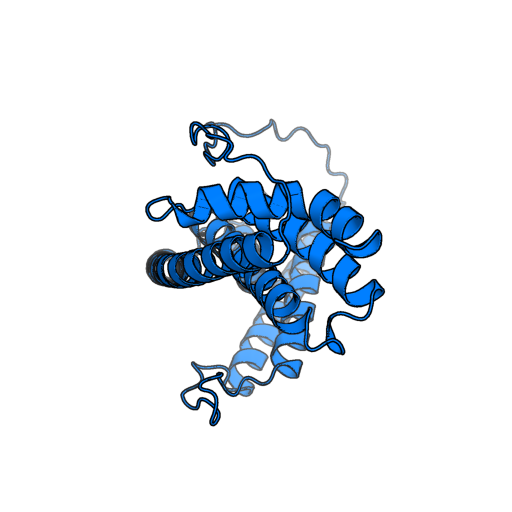 -1.403 1.00 90.31 107 LYS A N 1
ATOM 892 C CA . LYS A 1 107 ? -1.620 16.058 -0.469 1.00 90.31 107 LYS A CA 1
ATOM 893 C C . LYS A 1 107 ? -3.084 15.682 -0.235 1.00 90.31 107 LYS A C 1
ATOM 895 O O . LYS A 1 107 ? -3.538 15.705 0.912 1.00 90.31 107 LYS A O 1
ATOM 900 N N . LYS A 1 108 ? -3.817 15.307 -1.290 1.00 91.25 108 LYS A N 1
ATOM 901 C CA . LYS A 1 108 ? -5.217 14.856 -1.183 1.00 91.25 108 LYS A CA 1
ATOM 902 C C . LYS A 1 108 ? -5.327 13.545 -0.402 1.00 91.25 108 LYS A C 1
ATOM 904 O O . LYS A 1 108 ? -6.108 13.475 0.549 1.00 91.25 108 LYS A O 1
ATOM 909 N N . ILE A 1 109 ? -4.513 12.546 -0.749 1.00 92.44 109 ILE A N 1
ATOM 910 C CA . ILE A 1 109 ? -4.494 11.235 -0.083 1.00 92.44 109 ILE A CA 1
ATOM 911 C C . ILE A 1 109 ? -4.135 11.389 1.389 1.00 92.44 109 ILE A C 1
ATOM 913 O O . ILE A 1 109 ? -4.835 10.856 2.243 1.00 92.44 109 ILE A O 1
ATOM 917 N N . ALA A 1 110 ? -3.108 12.174 1.713 1.00 90.69 110 ALA A N 1
ATOM 918 C CA . ALA A 1 110 ? -2.715 12.430 3.093 1.00 90.69 110 ALA A CA 1
ATOM 919 C C . ALA A 1 110 ? -3.853 13.057 3.914 1.00 90.69 110 ALA A C 1
ATOM 921 O O . ALA A 1 110 ? -4.061 12.698 5.074 1.00 90.69 110 ALA A O 1
ATOM 922 N N . GLY A 1 111 ? -4.633 13.961 3.311 1.00 92.19 111 GLY A N 1
ATOM 923 C CA . GLY A 1 111 ? -5.838 14.514 3.928 1.00 92.19 111 GLY A CA 1
ATOM 924 C C . GLY A 1 111 ? -6.902 13.449 4.218 1.00 92.19 111 GLY A C 1
ATOM 925 O O . GLY A 1 111 ? -7.447 13.417 5.324 1.00 92.19 111 GLY A O 1
ATOM 926 N N . GLY A 1 112 ? -7.173 12.562 3.256 1.00 93.62 112 GLY A N 1
ATOM 927 C CA . GLY A 1 112 ? -8.094 11.431 3.423 1.00 93.62 112 GLY A CA 1
ATOM 928 C C . GLY A 1 112 ? -7.619 10.440 4.487 1.00 93.62 112 GLY A C 1
ATOM 929 O O . GLY A 1 112 ? -8.356 10.126 5.421 1.00 93.62 112 GLY A O 1
ATOM 930 N N . LEU A 1 113 ? -6.352 10.032 4.417 1.00 95.56 113 LEU A N 1
ATOM 931 C CA . LEU A 1 113 ? -5.732 9.089 5.343 1.00 95.56 113 LEU A CA 1
ATOM 932 C C . LEU A 1 113 ? -5.736 9.642 6.770 1.00 95.56 113 LEU A C 1
ATOM 934 O O . LEU A 1 113 ? -6.027 8.923 7.720 1.00 95.56 113 LEU A O 1
ATOM 938 N N . LYS A 1 114 ? -5.516 10.951 6.941 1.00 95.06 114 LYS A N 1
ATOM 939 C CA . LYS A 1 114 ? -5.608 11.614 8.248 1.00 95.06 114 LYS A CA 1
ATOM 940 C C . LYS A 1 114 ? -7.007 11.487 8.856 1.00 95.06 114 LYS A C 1
ATOM 942 O O . LYS A 1 114 ? -7.126 11.227 10.057 1.00 95.06 114 LYS A O 1
ATOM 947 N N . LYS A 1 115 ? -8.055 11.663 8.042 1.00 95.81 115 LYS A N 1
ATOM 948 C CA . LYS A 1 115 ? -9.452 11.491 8.470 1.00 95.81 115 LYS A CA 1
ATOM 949 C C . LYS A 1 115 ? -9.737 10.033 8.832 1.00 95.81 115 LYS A C 1
ATOM 951 O O . LYS A 1 115 ? -10.271 9.799 9.913 1.00 95.81 115 LYS A O 1
ATOM 956 N N . ALA A 1 116 ? -9.309 9.080 8.003 1.00 97.06 116 ALA A N 1
ATOM 957 C CA . ALA A 1 116 ? -9.476 7.647 8.253 1.00 97.06 116 ALA A CA 1
ATOM 958 C C . ALA A 1 116 ? -8.763 7.200 9.544 1.00 97.06 116 ALA A C 1
ATOM 960 O O . ALA A 1 116 ? -9.381 6.616 10.430 1.00 97.06 116 ALA A O 1
ATOM 961 N N . CYS A 1 117 ? -7.502 7.595 9.737 1.00 97.00 117 CYS A N 1
ATOM 962 C CA . CYS A 1 117 ? -6.757 7.353 10.975 1.00 97.00 117 CYS A CA 1
ATOM 963 C C . CYS A 1 117 ? -7.447 7.967 12.206 1.00 97.00 117 CYS A C 1
ATOM 965 O O . CYS A 1 117 ? -7.481 7.362 13.278 1.00 97.00 117 CYS A O 1
ATOM 967 N N . SER A 1 118 ? -8.017 9.172 12.075 1.00 96.19 118 SER A N 1
ATOM 968 C CA . SER A 1 118 ? -8.783 9.796 13.159 1.00 96.19 118 SER A CA 1
ATOM 969 C C . SER A 1 118 ? -10.059 9.013 13.481 1.00 96.19 118 SER A C 1
ATOM 971 O O . SER A 1 118 ? -10.364 8.827 14.660 1.00 96.19 118 SER A O 1
ATOM 973 N N . ALA A 1 119 ? -10.774 8.531 12.461 1.00 97.44 119 ALA A N 1
ATOM 974 C CA . ALA A 1 119 ? -11.956 7.693 12.621 1.00 97.44 119 ALA A CA 1
ATOM 975 C C . ALA A 1 119 ? -11.612 6.362 13.308 1.00 97.44 119 ALA A C 1
ATOM 977 O O . ALA A 1 119 ? -12.245 6.030 14.305 1.00 97.44 119 ALA A O 1
ATOM 978 N N . ALA A 1 120 ? -10.532 5.681 12.906 1.00 97.31 120 ALA A N 1
ATOM 979 C CA . ALA A 1 120 ? -10.114 4.417 13.522 1.00 97.31 120 ALA A CA 1
ATOM 980 C C . ALA A 1 120 ? -9.822 4.585 15.018 1.00 97.31 120 ALA A C 1
ATOM 982 O O . ALA A 1 120 ? -10.215 3.764 15.843 1.00 97.31 120 ALA A O 1
ATOM 983 N N . VAL A 1 121 ? -9.175 5.695 15.385 1.00 96.69 121 VAL A N 1
ATOM 984 C CA . VAL A 1 121 ? -8.900 6.051 16.783 1.00 96.69 121 VAL A CA 1
ATOM 985 C C . VAL A 1 121 ? -10.181 6.379 17.559 1.00 96.69 121 VAL A C 1
ATOM 987 O O . VAL A 1 121 ? -10.228 6.140 18.766 1.00 96.69 121 VAL A O 1
ATOM 990 N N . LYS A 1 122 ? -11.205 6.957 16.918 1.00 96.44 122 LYS A N 1
ATOM 991 C CA . LYS A 1 122 ? -12.511 7.203 17.552 1.00 96.44 122 LYS A CA 1
ATOM 992 C C . LYS A 1 122 ? -13.252 5.889 17.792 1.00 96.44 122 LYS A C 1
ATOM 994 O O . LYS A 1 122 ? -13.614 5.631 18.936 1.00 96.44 122 LYS A O 1
ATOM 999 N N . GLU A 1 123 ? -13.372 5.045 16.772 1.00 95.44 123 GLU A N 1
ATOM 1000 C CA . GLU A 1 123 ? -14.005 3.724 16.869 1.00 95.44 123 GLU A CA 1
ATOM 1001 C C . GLU A 1 123 ? -13.331 2.860 17.941 1.00 95.44 123 GLU A C 1
ATOM 1003 O O . GLU A 1 123 ? -13.986 2.349 18.846 1.00 95.44 123 GLU A O 1
ATOM 1008 N N . ALA A 1 124 ? -11.997 2.796 17.947 1.00 93.81 124 ALA A N 1
ATOM 1009 C CA . ALA A 1 124 ? -11.247 2.049 18.954 1.00 93.81 124 ALA A CA 1
ATOM 1010 C C . ALA A 1 124 ? -11.545 2.494 20.398 1.00 93.81 124 ALA A C 1
ATOM 1012 O O . ALA A 1 124 ? -11.527 1.671 21.314 1.00 93.81 124 ALA A O 1
ATOM 1013 N N . LYS A 1 125 ? -11.846 3.780 20.626 1.00 93.56 125 LYS A N 1
ATOM 1014 C CA . LYS A 1 125 ? -12.269 4.265 21.950 1.00 93.56 125 LYS A CA 1
ATOM 1015 C C . LYS A 1 125 ? -13.675 3.798 22.312 1.00 93.56 125 LYS A C 1
ATOM 1017 O O . LYS A 1 125 ? -13.891 3.482 23.479 1.00 93.56 125 LYS A O 1
ATOM 1022 N N . LEU A 1 126 ? -14.598 3.727 21.350 1.00 93.06 126 LEU A N 1
ATOM 1023 C CA . LEU A 1 126 ? -15.940 3.170 21.566 1.00 93.06 126 LEU A CA 1
ATOM 1024 C C . LEU A 1 126 ? -15.852 1.692 21.973 1.00 93.06 126 LEU A C 1
ATOM 1026 O O . LEU A 1 126 ? -16.494 1.277 22.937 1.00 93.06 126 LEU A O 1
ATOM 1030 N N . PHE A 1 127 ? -14.958 0.934 21.332 1.00 92.94 127 PHE A N 1
ATOM 1031 C CA . PHE A 1 127 ? -14.640 -0.448 21.711 1.00 92.94 127 PHE A CA 1
ATOM 1032 C C . PHE A 1 127 ? -13.782 -0.588 22.977 1.00 92.94 127 PHE A C 1
ATOM 1034 O O . PHE A 1 127 ? -13.543 -1.707 23.424 1.00 92.94 127 PHE A O 1
ATOM 1041 N N . LYS A 1 128 ? -13.325 0.520 23.578 1.00 94.25 128 LYS A N 1
ATOM 1042 C CA . LYS A 1 128 ? -12.432 0.550 24.753 1.00 94.25 128 LYS A CA 1
ATOM 1043 C C . LYS A 1 128 ? -11.104 -0.196 24.536 1.00 94.25 128 LYS A C 1
ATOM 1045 O O . LYS A 1 128 ? -10.534 -0.750 25.477 1.00 94.25 128 LYS A O 1
ATOM 1050 N N . PHE A 1 129 ? -10.584 -0.191 23.309 1.00 94.50 129 PHE A N 1
ATOM 1051 C CA . PHE A 1 129 ? -9.281 -0.774 22.995 1.00 94.50 129 PHE A CA 1
ATOM 1052 C C . PHE A 1 129 ? -8.142 -0.019 23.681 1.00 94.50 129 PHE A C 1
ATOM 1054 O O . PHE A 1 129 ? -8.125 1.212 23.739 1.00 94.50 129 PHE A O 1
ATOM 1061 N N . SER A 1 130 ? -7.154 -0.771 24.166 1.00 88.94 130 SER A N 1
ATOM 1062 C CA . SER A 1 130 ? -5.947 -0.222 24.774 1.00 88.94 130 SER A CA 1
ATOM 1063 C C . SER A 1 130 ? -4.819 -0.101 23.747 1.00 88.94 130 SER A C 1
ATOM 1065 O O . SER A 1 130 ? -4.334 -1.086 23.192 1.00 88.94 130 SER A O 1
ATOM 1067 N N . PHE A 1 131 ? -4.364 1.129 23.517 1.00 88.94 131 PHE A N 1
ATOM 1068 C CA . PHE A 1 131 ? -3.186 1.430 22.705 1.00 88.94 131 PHE A CA 1
ATOM 1069 C C . PHE A 1 131 ? -2.417 2.596 23.326 1.00 88.94 131 PHE A C 1
ATOM 1071 O O . PHE A 1 131 ? -3.001 3.453 24.001 1.00 88.94 131 PHE A O 1
ATOM 1078 N N . SER A 1 132 ? -1.097 2.621 23.136 1.00 86.56 132 SER A N 1
ATOM 1079 C CA . SER A 1 132 ? -0.282 3.687 23.705 1.00 86.56 132 SER A CA 1
ATOM 1080 C C . SER A 1 132 ? -0.378 4.952 22.848 1.00 86.56 132 SER A C 1
ATOM 1082 O O . SER A 1 132 ? -0.480 4.918 21.624 1.00 86.56 132 SER A O 1
ATOM 1084 N N . LYS A 1 133 ? -0.325 6.125 23.477 1.00 84.12 133 LYS A N 1
ATOM 1085 C CA . LYS A 1 133 ? -0.183 7.396 22.748 1.00 84.12 133 LYS A CA 1
ATOM 1086 C C . LYS A 1 133 ? 1.298 7.650 22.471 1.00 84.12 133 LYS A C 1
ATOM 1088 O O . LYS A 1 133 ? 1.838 8.661 22.924 1.00 84.12 133 LYS A O 1
ATOM 1093 N N . LYS A 1 134 ? 1.965 6.694 21.815 1.00 77.56 134 LYS A N 1
ATOM 1094 C CA . LYS A 1 134 ? 3.415 6.727 21.616 1.00 77.56 134 LYS A CA 1
ATOM 1095 C C . LYS A 1 134 ? 3.820 8.031 20.935 1.00 77.56 134 LYS A C 1
ATOM 1097 O O . LYS A 1 134 ? 3.250 8.433 19.917 1.00 77.56 134 LYS A O 1
ATOM 1102 N N . LYS A 1 135 ? 4.795 8.718 21.527 1.00 75.88 135 LYS A N 1
ATOM 1103 C CA . LYS A 1 135 ? 5.431 9.877 20.908 1.00 75.88 135 LYS A CA 1
ATOM 1104 C C . LYS A 1 135 ? 6.556 9.351 20.028 1.00 75.88 135 LYS A C 1
ATOM 1106 O O . LYS A 1 135 ? 7.525 8.813 20.547 1.00 75.88 135 LYS A O 1
ATOM 1111 N N . TYR A 1 136 ? 6.415 9.504 18.719 1.00 82.00 136 TYR A N 1
ATOM 1112 C CA . TYR A 1 136 ? 7.518 9.294 17.787 1.00 82.00 136 TYR A CA 1
ATOM 1113 C C . TYR A 1 136 ? 8.216 10.627 17.543 1.00 82.00 136 TYR A C 1
ATOM 1115 O O . TYR A 1 136 ? 7.548 11.657 17.359 1.00 82.00 136 TYR A O 1
ATOM 1123 N N . SER A 1 137 ? 9.547 10.614 17.515 1.00 76.56 137 SER A N 1
ATOM 1124 C CA . SER A 1 137 ? 10.330 11.818 17.225 1.00 76.56 137 SER A CA 1
ATOM 1125 C C . SER A 1 137 ? 10.105 12.302 15.783 1.00 76.56 137 SER A C 1
ATOM 1127 O O . SER A 1 137 ? 10.185 13.494 15.490 1.00 76.56 137 SER A O 1
ATOM 1129 N N . GLY A 1 138 ? 9.707 11.397 14.888 1.00 75.88 138 GLY A N 1
ATOM 1130 C CA . GLY A 1 138 ? 9.563 11.614 13.452 1.00 75.88 138 GLY A CA 1
ATOM 1131 C C . GLY A 1 138 ? 10.815 11.256 12.665 1.00 75.88 138 GLY A C 1
ATOM 1132 O O . GLY A 1 138 ? 10.699 11.055 11.463 1.00 75.88 138 GLY A O 1
ATOM 1133 N N . ARG A 1 139 ? 11.969 11.111 13.330 1.00 79.31 139 ARG A N 1
ATOM 1134 C CA . ARG A 1 139 ? 13.204 10.598 12.717 1.00 79.31 139 ARG A CA 1
ATOM 1135 C C . ARG A 1 139 ? 13.098 9.116 12.364 1.00 79.31 139 ARG A C 1
ATOM 1137 O O . ARG A 1 139 ? 13.776 8.645 11.470 1.00 79.31 139 ARG A O 1
ATOM 1144 N N . GLU A 1 140 ? 12.202 8.384 13.019 1.00 82.00 140 GLU A N 1
ATOM 1145 C CA . GLU A 1 140 ? 11.924 6.980 12.701 1.00 82.00 140 GLU A CA 1
ATOM 1146 C C . GLU A 1 140 ? 11.227 6.818 11.339 1.00 82.00 140 GLU A C 1
ATOM 1148 O O . GLU A 1 140 ? 11.179 5.724 10.790 1.00 82.00 140 GLU A O 1
ATOM 1153 N N . PHE A 1 141 ? 10.667 7.908 10.805 1.00 84.56 141 PHE A N 1
ATOM 1154 C CA . PHE A 1 141 ? 9.891 7.927 9.567 1.00 84.56 141 PHE A CA 1
ATOM 1155 C C . PHE A 1 141 ? 10.524 8.822 8.494 1.00 84.56 141 PHE A C 1
ATOM 1157 O O . PHE A 1 141 ? 9.875 9.143 7.499 1.00 84.56 141 PHE A O 1
ATOM 1164 N N . THR A 1 142 ? 11.764 9.274 8.684 1.00 80.00 142 THR A N 1
ATOM 1165 C CA . THR A 1 142 ? 12.473 10.023 7.643 1.00 80.00 142 THR A CA 1
ATOM 1166 C C . THR A 1 142 ? 12.967 9.071 6.566 1.00 80.00 142 THR A C 1
ATOM 1168 O O . THR A 1 142 ? 13.796 8.212 6.847 1.00 80.00 142 THR A O 1
ATOM 1171 N N . ASP A 1 143 ? 12.527 9.290 5.328 1.00 74.56 143 ASP A N 1
ATOM 1172 C CA . ASP A 1 143 ? 12.962 8.549 4.134 1.00 74.56 143 ASP A CA 1
ATOM 1173 C C . ASP A 1 143 ? 14.398 8.920 3.686 1.00 74.56 143 ASP A C 1
ATOM 1175 O O . ASP A 1 143 ? 14.711 8.879 2.500 1.00 74.56 143 ASP A O 1
ATOM 1179 N N . GLY A 1 144 ? 15.264 9.368 4.603 1.00 65.44 144 GLY A N 1
ATOM 1180 C CA . GLY A 1 144 ? 16.587 9.903 4.278 1.00 65.44 144 GLY A CA 1
ATOM 1181 C C . GLY A 1 144 ? 17.434 8.886 3.514 1.00 65.44 144 GLY A C 1
ATOM 1182 O O . GLY A 1 144 ? 17.854 7.882 4.081 1.00 65.44 144 GLY A O 1
ATOM 1183 N N . LEU A 1 145 ? 17.696 9.160 2.236 1.00 65.62 145 LEU A N 1
ATOM 1184 C CA . LEU A 1 145 ? 18.637 8.396 1.424 1.00 65.62 145 LEU A CA 1
ATOM 1185 C C . LEU A 1 145 ? 20.039 8.985 1.595 1.00 65.62 145 LEU A C 1
ATOM 1187 O O . LEU A 1 145 ? 20.217 10.202 1.521 1.00 65.62 145 LEU A O 1
ATOM 1191 N N . CYS A 1 146 ? 21.033 8.126 1.805 1.00 67.06 146 CYS A N 1
ATOM 1192 C CA . CYS A 1 146 ? 22.435 8.528 1.733 1.00 67.06 146 CYS A CA 1
ATOM 1193 C C . CYS A 1 146 ? 22.868 8.650 0.262 1.00 67.06 146 CYS A C 1
ATOM 1195 O O . CYS A 1 146 ? 22.337 7.949 -0.602 1.00 67.06 146 CYS A O 1
ATOM 1197 N N . SER A 1 147 ? 23.837 9.521 -0.031 1.00 69.25 147 SER A N 1
ATOM 1198 C CA . SER A 1 147 ? 24.494 9.530 -1.338 1.00 69.25 147 SER A CA 1
ATOM 1199 C C . SER A 1 147 ? 25.441 8.339 -1.467 1.00 69.25 147 SER A C 1
ATOM 1201 O O . SER A 1 147 ? 26.236 8.082 -0.565 1.00 69.25 147 SER A O 1
ATOM 1203 N N . GLY A 1 148 ? 25.396 7.666 -2.613 1.00 69.19 148 GLY A N 1
ATOM 1204 C CA . GLY A 1 148 ? 26.245 6.520 -2.925 1.00 69.19 148 GLY A CA 1
ATOM 1205 C C . GLY A 1 148 ? 25.449 5.394 -3.574 1.00 69.19 148 GLY A C 1
ATOM 1206 O O . GLY A 1 148 ? 24.243 5.275 -3.370 1.00 69.19 148 GLY A O 1
ATOM 1207 N N . ASN A 1 149 ? 26.143 4.578 -4.358 1.00 74.06 149 ASN A N 1
ATOM 1208 C CA . ASN A 1 149 ? 25.627 3.332 -4.912 1.00 74.06 149 ASN A CA 1
ATOM 1209 C C . ASN A 1 149 ? 26.513 2.192 -4.407 1.00 74.06 149 ASN A C 1
ATOM 1211 O O . ASN A 1 149 ? 27.706 2.398 -4.172 1.00 74.06 149 ASN A O 1
ATOM 1215 N N . PHE A 1 150 ? 25.942 0.999 -4.256 1.00 80.50 150 PHE A N 1
ATOM 1216 C CA . PHE A 1 150 ? 26.756 -0.198 -4.073 1.00 80.50 150 PHE A CA 1
ATOM 1217 C C . PHE A 1 150 ? 27.631 -0.425 -5.311 1.00 80.50 150 PHE A C 1
ATOM 1219 O O . PHE A 1 150 ? 27.251 -0.063 -6.428 1.00 80.50 150 PHE A O 1
ATOM 1226 N N . THR A 1 151 ? 28.816 -0.997 -5.105 1.00 77.69 151 THR A N 1
ATOM 1227 C CA . THR A 1 151 ? 29.697 -1.402 -6.201 1.00 77.69 151 THR A CA 1
ATOM 1228 C C . THR A 1 151 ? 28.999 -2.446 -7.061 1.00 77.69 151 THR A C 1
ATOM 1230 O O . THR A 1 151 ? 28.370 -3.364 -6.546 1.00 77.69 151 THR A O 1
ATOM 1233 N N . HIS A 1 152 ? 29.093 -2.288 -8.379 1.00 67.50 152 HIS A N 1
ATOM 1234 C CA . HIS A 1 152 ? 28.425 -3.158 -9.340 1.00 67.50 152 HIS A CA 1
ATOM 1235 C C . HIS A 1 152 ? 29.352 -4.317 -9.744 1.00 67.50 152 HIS A C 1
ATOM 1237 O O . HIS A 1 152 ? 29.832 -4.374 -10.872 1.00 67.50 152 HIS A O 1
ATOM 1243 N N . ASP A 1 153 ? 29.668 -5.199 -8.795 1.00 76.56 153 ASP A N 1
ATOM 1244 C CA . ASP A 1 153 ? 30.640 -6.298 -8.935 1.00 76.56 153 ASP A CA 1
ATOM 1245 C C . ASP A 1 153 ? 29.998 -7.677 -9.180 1.00 76.56 153 ASP A C 1
ATOM 1247 O O . ASP A 1 153 ? 30.690 -8.697 -9.240 1.00 76.56 153 ASP A O 1
ATOM 1251 N N . LEU A 1 154 ? 28.678 -7.712 -9.386 1.00 75.00 154 LEU A N 1
ATOM 1252 C CA . LEU A 1 154 ? 27.961 -8.920 -9.772 1.00 75.00 154 LEU A CA 1
ATOM 1253 C C . LEU A 1 154 ? 28.389 -9.361 -11.184 1.00 75.00 154 LEU A C 1
ATOM 1255 O O . LEU A 1 154 ? 28.198 -8.632 -12.161 1.00 75.00 154 LEU A O 1
ATOM 1259 N N . LYS A 1 155 ? 28.958 -10.566 -11.303 1.00 68.00 155 LYS A N 1
ATOM 1260 C CA . LYS A 1 155 ? 29.288 -11.172 -12.600 1.00 68.00 155 LYS A CA 1
ATOM 1261 C C . LYS A 1 155 ? 28.003 -11.654 -13.274 1.00 68.00 155 LYS A C 1
ATOM 1263 O O . LYS A 1 155 ? 27.423 -12.645 -12.842 1.00 68.00 155 LYS A O 1
ATOM 1268 N N . ASN A 1 156 ? 27.575 -10.957 -14.322 1.00 63.56 156 ASN A N 1
ATOM 1269 C CA . ASN A 1 156 ? 26.474 -11.392 -15.176 1.00 63.56 156 ASN A CA 1
ATOM 1270 C C . ASN A 1 156 ? 27.018 -12.255 -16.322 1.00 63.56 156 ASN A C 1
ATOM 1272 O O . ASN A 1 156 ? 27.678 -11.737 -17.218 1.00 63.56 156 ASN A O 1
ATOM 1276 N N . ASP A 1 157 ? 26.704 -13.552 -16.298 1.00 58.00 157 ASP A N 1
ATOM 1277 C CA . ASP A 1 157 ? 27.049 -14.533 -17.343 1.00 58.00 157 ASP A CA 1
ATOM 1278 C C . ASP A 1 157 ? 25.975 -14.629 -18.451 1.00 58.00 157 ASP A C 1
ATOM 1280 O O . ASP A 1 157 ? 25.945 -15.592 -19.224 1.00 58.00 157 ASP A O 1
ATOM 1284 N N . HIS A 1 158 ? 25.070 -13.645 -18.551 1.00 59.38 158 HIS A N 1
ATOM 1285 C CA . HIS A 1 158 ? 24.084 -13.596 -19.630 1.00 59.38 158 HIS A CA 1
ATOM 1286 C C . HIS A 1 158 ? 24.811 -13.471 -20.975 1.00 59.38 158 HIS A C 1
ATOM 1288 O O . HIS A 1 158 ? 25.422 -12.455 -21.298 1.00 59.38 158 HIS A O 1
ATOM 1294 N N . LYS A 1 159 ? 24.802 -14.562 -21.749 1.00 54.91 159 LYS A N 1
ATOM 1295 C CA . LYS A 1 159 ? 25.376 -14.614 -23.094 1.00 54.91 159 LYS A CA 1
ATOM 1296 C C . LYS A 1 159 ? 24.540 -13.704 -23.994 1.00 54.91 159 LYS A C 1
ATOM 1298 O O . LYS A 1 159 ? 23.423 -14.064 -24.350 1.00 54.91 159 LYS A O 1
ATOM 1303 N N . GLY A 1 160 ? 25.089 -12.545 -24.352 1.00 54.84 160 GLY A N 1
ATOM 1304 C CA . GLY A 1 160 ? 24.422 -11.430 -25.040 1.00 54.84 160 GLY A CA 1
ATOM 1305 C C . GLY A 1 160 ? 23.905 -11.671 -26.467 1.00 54.84 160 GLY A C 1
ATOM 1306 O O . GLY A 1 160 ? 23.817 -10.722 -27.236 1.00 54.84 160 GLY A O 1
ATOM 1307 N N . HIS A 1 161 ? 23.569 -12.905 -26.853 1.00 56.72 161 HIS A N 1
ATOM 1308 C CA . HIS A 1 161 ? 23.011 -13.197 -28.177 1.00 56.72 161 HIS A CA 1
ATOM 1309 C C . HIS A 1 161 ? 21.504 -12.910 -28.285 1.00 56.72 161 HIS A C 1
ATOM 1311 O O . HIS A 1 161 ? 21.040 -12.640 -29.385 1.00 56.72 161 HIS A O 1
ATOM 1317 N N . GLU A 1 162 ? 20.756 -12.886 -27.175 1.00 68.50 162 GLU A N 1
ATOM 1318 C CA . GLU A 1 162 ? 19.298 -12.647 -27.188 1.00 68.50 162 GLU A CA 1
ATOM 1319 C C . GLU A 1 162 ? 18.892 -11.235 -26.715 1.00 68.50 162 GLU A C 1
ATOM 1321 O O . GLU A 1 162 ? 17.744 -10.835 -26.889 1.00 68.50 162 GLU A O 1
ATOM 1326 N N . GLU A 1 163 ? 19.813 -10.436 -26.158 1.00 75.12 163 GLU A N 1
ATOM 1327 C CA . GLU A 1 163 ? 19.496 -9.118 -25.569 1.00 75.12 163 GLU A CA 1
ATOM 1328 C C . GLU A 1 163 ? 18.872 -8.149 -26.586 1.00 75.12 163 GLU A C 1
ATOM 1330 O O . GLU A 1 163 ? 17.927 -7.426 -26.263 1.00 75.12 163 GLU A O 1
ATOM 1335 N N . HIS A 1 164 ? 19.365 -8.153 -27.828 1.00 80.38 164 HIS A N 1
ATOM 1336 C CA . HIS A 1 164 ? 18.839 -7.291 -28.885 1.00 80.38 164 HIS A CA 1
ATOM 1337 C C . HIS A 1 164 ? 17.419 -7.697 -29.306 1.00 80.38 164 HIS A C 1
ATOM 1339 O O . HIS A 1 164 ? 16.532 -6.846 -29.375 1.00 80.38 164 HIS A O 1
ATOM 1345 N N . GLU A 1 165 ? 17.177 -8.991 -29.532 1.00 84.25 165 GLU A N 1
ATOM 1346 C CA . GLU A 1 165 ? 15.847 -9.504 -29.891 1.00 84.25 165 GLU A CA 1
ATOM 1347 C C . GLU A 1 165 ? 14.831 -9.248 -28.774 1.00 84.25 165 GLU A C 1
ATOM 1349 O O . GLU A 1 165 ? 13.712 -8.797 -29.030 1.00 84.25 165 GLU A O 1
ATOM 1354 N N . ILE A 1 166 ? 15.241 -9.464 -27.522 1.00 85.38 166 ILE A N 1
ATOM 1355 C CA . ILE A 1 166 ? 14.412 -9.197 -26.347 1.00 85.38 166 ILE A CA 1
ATOM 1356 C C . ILE A 1 166 ? 14.128 -7.703 -26.216 1.00 85.38 166 ILE A C 1
ATOM 1358 O O . ILE A 1 166 ? 12.992 -7.337 -25.932 1.00 85.38 166 ILE A O 1
ATOM 1362 N N . THR A 1 167 ? 15.109 -6.837 -26.477 1.00 85.88 167 THR A N 1
ATOM 1363 C CA . THR A 1 167 ? 14.912 -5.381 -26.473 1.00 85.88 167 THR A CA 1
ATOM 1364 C C . THR A 1 167 ? 13.858 -4.966 -27.495 1.00 85.88 167 THR A C 1
ATOM 1366 O O . THR A 1 167 ? 12.886 -4.303 -27.137 1.00 85.88 167 THR A O 1
ATOM 1369 N N . VAL A 1 168 ? 13.989 -5.412 -28.750 1.00 88.38 168 VAL A N 1
ATOM 1370 C CA . VAL A 1 168 ? 13.024 -5.103 -29.821 1.00 88.38 168 VAL A CA 1
ATOM 1371 C C . VAL A 1 168 ? 11.625 -5.594 -29.455 1.00 88.38 168 VAL A C 1
ATOM 1373 O O . VAL A 1 168 ? 10.637 -4.872 -29.638 1.00 88.38 168 VAL A O 1
ATOM 1376 N N . LYS A 1 169 ? 11.529 -6.806 -28.900 1.00 90.62 169 LYS A N 1
ATOM 1377 C CA . LYS A 1 169 ? 10.266 -7.364 -28.418 1.00 90.62 169 LYS A CA 1
ATOM 1378 C C . LYS A 1 169 ? 9.670 -6.519 -27.292 1.00 90.62 169 LYS A C 1
ATOM 1380 O O . LYS A 1 169 ? 8.499 -6.169 -27.367 1.00 90.62 169 LYS A O 1
ATOM 1385 N N . LEU A 1 170 ? 10.463 -6.147 -26.291 1.00 91.19 170 LEU A N 1
ATOM 1386 C CA . LEU A 1 170 ? 10.011 -5.391 -25.123 1.00 91.19 170 LEU A CA 1
ATOM 1387 C C . LEU A 1 170 ? 9.528 -3.988 -25.512 1.00 91.19 170 LEU A C 1
ATOM 1389 O O . LEU A 1 170 ? 8.474 -3.548 -25.054 1.00 91.19 170 LEU A O 1
ATOM 1393 N N . SER A 1 171 ? 10.234 -3.320 -26.427 1.00 90.06 171 SER A N 1
ATOM 1394 C CA . SER A 1 171 ? 9.788 -2.058 -27.026 1.00 90.06 171 SER A CA 1
ATOM 1395 C C . SER A 1 171 ? 8.474 -2.224 -27.795 1.00 90.06 171 SER A C 1
ATOM 1397 O O . SER A 1 171 ? 7.566 -1.407 -27.642 1.00 90.06 171 SER A O 1
ATOM 1399 N N . SER A 1 172 ? 8.338 -3.292 -28.587 1.00 92.25 172 SER A N 1
ATOM 1400 C CA . SER A 1 172 ? 7.116 -3.577 -29.355 1.00 92.25 172 SER A CA 1
ATOM 1401 C C . SER A 1 172 ? 5.920 -3.860 -28.441 1.00 92.25 172 SER A C 1
ATOM 1403 O O . SER A 1 172 ? 4.845 -3.288 -28.622 1.00 92.25 172 SER A O 1
ATOM 1405 N N . ASP A 1 173 ? 6.110 -4.687 -27.414 1.00 92.69 173 ASP A N 1
ATOM 1406 C CA . ASP A 1 173 ? 5.080 -5.029 -26.433 1.00 92.69 173 ASP A CA 1
ATOM 1407 C C . ASP A 1 173 ? 4.665 -3.798 -25.606 1.00 92.69 173 ASP A C 1
ATOM 1409 O O . ASP A 1 173 ? 3.476 -3.605 -25.330 1.00 92.69 173 ASP A O 1
ATOM 1413 N N . PHE A 1 174 ? 5.607 -2.905 -25.285 1.00 91.69 174 PHE A N 1
ATOM 1414 C CA . PHE A 1 174 ? 5.308 -1.621 -24.648 1.00 91.69 174 PHE A CA 1
ATOM 1415 C C . PHE A 1 174 ? 4.472 -0.696 -25.550 1.00 91.69 174 PHE A C 1
ATOM 1417 O O . PHE A 1 174 ? 3.483 -0.120 -25.093 1.00 91.69 174 PHE A O 1
ATOM 1424 N N . LEU A 1 175 ? 4.805 -0.580 -26.841 1.00 90.56 175 LEU A N 1
ATOM 1425 C CA . LEU A 1 175 ? 4.016 0.210 -27.799 1.00 90.56 175 LEU A CA 1
ATOM 1426 C C . LEU A 1 175 ? 2.604 -0.361 -27.996 1.00 90.56 175 LEU A C 1
ATOM 1428 O O . LEU A 1 175 ? 1.631 0.395 -28.087 1.00 90.56 175 LEU A O 1
ATOM 1432 N N . ASN A 1 176 ? 2.469 -1.688 -28.002 1.00 90.19 176 ASN A N 1
ATOM 1433 C CA . ASN A 1 176 ? 1.173 -2.362 -28.041 1.00 90.19 176 ASN A CA 1
ATOM 1434 C C . ASN A 1 176 ? 0.348 -2.068 -26.779 1.00 90.19 176 ASN A C 1
ATOM 1436 O O . ASN A 1 176 ? -0.852 -1.798 -26.875 1.00 90.19 176 ASN A O 1
ATOM 1440 N N . LEU A 1 177 ? 0.980 -2.057 -25.599 1.00 89.12 177 LEU A N 1
ATOM 1441 C CA . LEU A 1 177 ? 0.328 -1.662 -24.349 1.00 89.12 177 LEU A CA 1
ATOM 1442 C C . LEU A 1 177 ? -0.160 -0.207 -24.407 1.00 89.12 177 LEU A C 1
ATOM 1444 O O . LEU A 1 177 ? -1.320 0.060 -24.095 1.00 89.12 177 LEU A O 1
ATOM 1448 N N . ALA A 1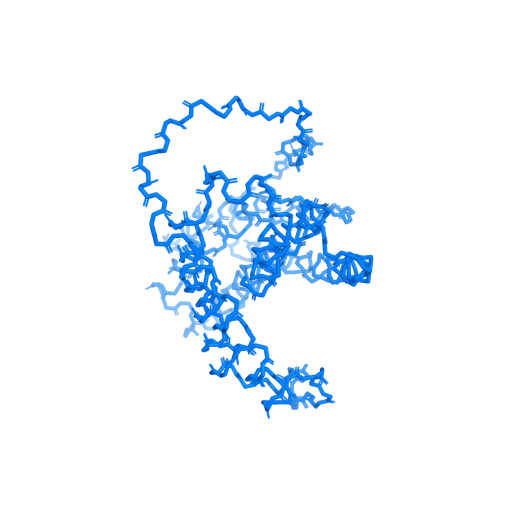 178 ? 0.686 0.722 -24.859 1.00 85.50 178 ALA A N 1
ATOM 1449 C CA . ALA A 1 178 ? 0.324 2.131 -25.016 1.00 85.50 178 ALA A CA 1
ATOM 1450 C C . ALA A 1 178 ? -0.833 2.335 -26.015 1.00 85.50 178 ALA A C 1
ATOM 1452 O O . ALA A 1 178 ? -1.745 3.126 -25.769 1.00 85.50 178 ALA A O 1
ATOM 1453 N N . SER A 1 179 ? -0.837 1.579 -27.114 1.00 85.12 179 SER A N 1
ATOM 1454 C CA . SER A 1 179 ? -1.917 1.609 -28.107 1.00 85.12 179 SER A CA 1
ATOM 1455 C C . SER A 1 179 ? -3.238 1.108 -27.521 1.00 85.12 179 SER A C 1
ATOM 1457 O O . SER A 1 179 ? -4.283 1.718 -27.747 1.00 85.12 179 SER A O 1
ATOM 1459 N N . HIS A 1 180 ? -3.192 0.051 -26.704 1.00 81.69 180 HIS A N 1
ATOM 1460 C CA . HIS A 1 180 ? -4.372 -0.465 -26.013 1.00 81.69 180 HIS A CA 1
ATOM 1461 C C . HIS A 1 180 ? -4.967 0.576 -25.051 1.00 81.69 180 HIS A C 1
ATOM 1463 O O . HIS A 1 180 ? -6.165 0.847 -25.109 1.00 81.69 180 HIS A O 1
ATOM 1469 N N . PHE A 1 181 ? -4.126 1.249 -24.255 1.00 78.81 181 PHE A N 1
ATOM 1470 C CA . PHE A 1 181 ? -4.548 2.373 -23.408 1.00 78.81 181 PHE A CA 1
ATOM 1471 C C . PHE A 1 181 ? -5.302 3.458 -24.183 1.00 78.81 181 PHE A C 1
ATOM 1473 O O . PHE A 1 181 ? -6.300 3.993 -23.693 1.00 78.81 181 PHE A O 1
ATOM 1480 N N . HIS A 1 182 ? -4.815 3.795 -25.380 1.00 77.06 182 HIS A N 1
ATOM 1481 C CA . HIS A 1 182 ? -5.440 4.803 -26.226 1.00 77.06 182 HIS A CA 1
ATOM 1482 C C . HIS A 1 182 ? -6.785 4.323 -26.787 1.00 77.06 182 HIS A C 1
ATOM 1484 O O . HIS A 1 182 ? -7.768 5.058 -26.711 1.00 77.06 182 HIS A O 1
ATOM 1490 N N . SER A 1 183 ? -6.853 3.082 -27.284 1.00 76.44 183 SER A N 1
ATOM 1491 C CA . SER A 1 183 ? -8.083 2.500 -27.843 1.00 76.44 183 SER A CA 1
ATOM 1492 C C . SER A 1 183 ? -9.222 2.397 -26.827 1.00 76.44 183 SER A C 1
ATOM 1494 O O . SER A 1 183 ? -10.379 2.630 -27.165 1.00 76.44 183 SER A O 1
ATOM 1496 N N . GLU A 1 184 ? -8.884 2.131 -25.566 1.00 73.88 184 GLU A N 1
ATOM 1497 C CA . GLU A 1 184 ? -9.838 2.011 -24.461 1.00 73.88 184 GLU A CA 1
ATOM 1498 C C . GLU A 1 184 ? -10.305 3.383 -23.934 1.00 73.88 184 GLU A C 1
ATOM 1500 O O . GLU A 1 184 ? -11.090 3.454 -22.991 1.00 73.88 184 GLU A O 1
ATOM 1505 N N . ASN A 1 185 ? -9.833 4.494 -24.524 1.00 67.25 185 ASN A N 1
ATOM 1506 C CA . ASN A 1 185 ? -10.172 5.865 -24.127 1.00 67.25 185 ASN A CA 1
ATOM 1507 C C . ASN A 1 185 ? -10.054 6.110 -22.613 1.00 67.25 185 ASN A C 1
ATOM 1509 O O . ASN A 1 185 ? -10.819 6.882 -22.035 1.00 67.25 185 ASN A O 1
ATOM 1513 N N . LEU A 1 186 ? -9.038 5.525 -21.968 1.00 67.44 186 LEU A N 1
ATOM 1514 C CA . LEU A 1 186 ? -8.787 5.653 -20.522 1.00 67.44 186 LEU A CA 1
ATOM 1515 C C . LEU A 1 186 ? -8.337 7.069 -20.093 1.00 67.44 186 LEU A C 1
ATOM 1517 O O . LEU A 1 186 ? -7.907 7.287 -18.959 1.00 67.44 186 LEU A O 1
ATOM 1521 N N . ALA A 1 187 ? -8.441 8.047 -20.998 1.00 58.31 187 ALA A N 1
ATOM 1522 C CA . ALA A 1 187 ? -8.321 9.475 -20.738 1.00 58.31 187 ALA A CA 1
ATOM 1523 C C . ALA A 1 187 ? -9.297 9.903 -19.618 1.00 58.31 187 ALA A C 1
ATOM 1525 O O . ALA A 1 187 ? -10.327 9.259 -19.418 1.00 58.31 187 ALA A O 1
ATOM 1526 N N . PRO A 1 188 ? -8.990 10.968 -18.848 1.00 57.00 188 PRO A N 1
ATOM 1527 C CA . PRO A 1 188 ? -9.502 11.137 -17.492 1.00 57.00 188 PRO A CA 1
ATOM 1528 C C . PRO A 1 188 ? -11.025 11.052 -17.452 1.00 57.00 188 PRO A C 1
ATOM 1530 O O . PRO A 1 188 ? -11.720 11.882 -18.044 1.00 57.00 188 PRO A O 1
ATOM 1533 N N . VAL A 1 189 ? -11.512 10.032 -16.743 1.00 56.00 189 VAL A N 1
ATOM 1534 C CA . VAL A 1 189 ? -12.929 9.726 -16.558 1.00 56.00 189 VAL A CA 1
ATOM 1535 C C . VAL A 1 189 ? -13.670 10.986 -16.119 1.00 56.00 189 VAL A C 1
ATOM 1537 O O . VAL A 1 189 ? -13.468 11.501 -15.020 1.00 56.00 189 VAL A O 1
ATOM 1540 N N . LYS A 1 190 ? -14.512 11.518 -17.012 1.00 54.38 190 LYS A N 1
ATOM 1541 C CA . LYS A 1 190 ? -15.319 12.725 -16.760 1.00 54.38 190 LYS A CA 1
ATOM 1542 C C . LYS A 1 190 ? -16.646 12.424 -16.064 1.00 54.38 190 LYS A C 1
ATOM 1544 O O . LYS A 1 190 ? -17.309 13.358 -15.619 1.00 54.38 190 LYS A O 1
ATOM 1549 N N . LYS A 1 191 ? -17.052 11.154 -15.983 1.00 61.03 191 LYS A N 1
ATOM 1550 C CA . LYS A 1 191 ? -18.304 10.735 -15.348 1.00 61.03 191 LYS A CA 1
ATOM 1551 C C . LYS A 1 191 ? -18.012 9.962 -14.073 1.00 61.03 191 LYS A C 1
ATOM 1553 O O . LYS A 1 191 ? -17.444 8.878 -14.100 1.00 61.03 191 LYS A O 1
ATOM 1558 N N . ASN A 1 192 ? -18.431 10.543 -12.959 1.00 68.38 192 ASN A N 1
ATOM 1559 C CA . ASN A 1 192 ? -18.602 9.785 -11.736 1.00 68.38 192 ASN A CA 1
ATOM 1560 C C . ASN A 1 192 ? -19.983 9.127 -11.757 1.00 68.38 192 ASN A C 1
ATOM 1562 O O . ASN A 1 192 ? -20.928 9.689 -12.318 1.00 68.38 192 ASN A O 1
ATOM 1566 N N . ASN A 1 193 ? -20.107 7.974 -11.110 1.00 73.31 193 ASN A N 1
ATOM 1567 C CA . ASN A 1 193 ? -21.407 7.408 -10.779 1.00 73.31 193 ASN A CA 1
ATOM 1568 C C . ASN A 1 193 ? -22.132 8.265 -9.718 1.00 73.31 193 ASN A C 1
ATOM 1570 O O . ASN A 1 193 ? -21.602 9.263 -9.217 1.00 73.31 193 ASN A O 1
ATOM 1574 N N . GLU A 1 194 ? -23.343 7.859 -9.342 1.00 74.62 194 GLU A N 1
ATOM 1575 C CA . GLU A 1 194 ? -24.176 8.533 -8.332 1.00 74.62 194 GLU A CA 1
ATOM 1576 C C . GLU A 1 194 ? -23.515 8.672 -6.947 1.00 74.62 194 GLU A C 1
ATOM 1578 O O . GLU A 1 194 ? -23.922 9.503 -6.136 1.00 74.62 194 GLU A O 1
ATOM 1583 N N . HIS A 1 195 ? -22.449 7.914 -6.688 1.00 67.88 195 HIS A N 1
ATOM 1584 C CA . HIS A 1 195 ? -21.674 7.950 -5.450 1.00 67.88 195 HIS A CA 1
ATOM 1585 C C . HIS A 1 195 ? -20.380 8.768 -5.562 1.00 67.88 195 HIS A C 1
ATOM 1587 O O . HIS A 1 195 ? -19.574 8.784 -4.631 1.00 67.88 195 HIS A O 1
ATOM 1593 N N . GLY A 1 196 ? -20.149 9.455 -6.686 1.00 67.25 196 GLY A N 1
ATOM 1594 C CA . GLY A 1 196 ? -18.937 10.247 -6.890 1.00 67.25 196 GLY A CA 1
ATOM 1595 C C . GLY A 1 196 ? -17.689 9.408 -7.193 1.00 67.25 196 GLY A C 1
ATOM 1596 O O . GLY A 1 196 ? -16.582 9.941 -7.125 1.00 67.25 196 GLY A O 1
ATOM 1597 N N . ILE A 1 197 ? -17.850 8.120 -7.516 1.00 66.12 197 ILE A N 1
ATOM 1598 C CA . ILE A 1 197 ? -16.754 7.217 -7.885 1.00 66.12 197 ILE A CA 1
ATOM 1599 C C . ILE A 1 197 ? -16.569 7.284 -9.406 1.00 66.12 197 ILE A C 1
ATOM 1601 O O . ILE A 1 197 ? -17.566 7.169 -10.123 1.00 66.12 197 ILE A O 1
ATOM 1605 N N . PRO A 1 198 ? -15.335 7.460 -9.911 1.00 68.50 198 PRO A N 1
ATOM 1606 C CA . PRO A 1 198 ? -15.069 7.422 -11.343 1.00 68.50 198 PRO A CA 1
ATOM 1607 C C . PRO A 1 198 ? -15.559 6.111 -11.962 1.00 68.50 198 PRO A C 1
ATOM 1609 O O . PRO A 1 198 ? -15.232 5.034 -11.462 1.00 68.50 198 PRO A O 1
ATOM 1612 N N . ASP A 1 199 ? -16.320 6.210 -13.050 1.00 73.81 199 ASP A N 1
ATOM 1613 C CA . ASP A 1 199 ? -16.723 5.065 -13.866 1.00 73.81 199 ASP A CA 1
ATOM 1614 C C . ASP A 1 199 ? -15.511 4.550 -14.662 1.00 73.81 199 ASP A C 1
ATOM 1616 O O . ASP A 1 199 ? -15.216 5.003 -15.770 1.00 73.81 199 ASP A O 1
ATOM 1620 N N . LEU A 1 200 ? -14.715 3.703 -14.008 1.00 72.19 200 LEU A N 1
ATOM 1621 C CA . LEU A 1 200 ? -13.474 3.143 -14.535 1.00 72.19 200 LEU A CA 1
ATOM 1622 C C . LEU A 1 200 ? -13.697 1.686 -14.955 1.00 72.19 200 LEU A C 1
ATOM 1624 O O . LEU A 1 200 ? -14.240 0.909 -14.163 1.00 72.19 200 LEU A O 1
ATOM 1628 N N . PRO A 1 201 ? -13.192 1.261 -16.125 1.00 79.56 201 PRO A N 1
ATOM 1629 C CA . PRO A 1 201 ? -13.218 -0.141 -16.519 1.00 79.56 201 PRO A CA 1
ATOM 1630 C C . PRO A 1 201 ? -12.158 -0.919 -15.720 1.00 79.56 201 PRO A C 1
ATOM 1632 O O . PRO A 1 201 ? -11.025 -1.111 -16.159 1.00 79.56 201 PRO A O 1
ATOM 1635 N N . VAL A 1 202 ? -12.512 -1.334 -14.498 1.00 80.81 202 VAL A N 1
ATOM 1636 C CA . VAL A 1 202 ? -11.598 -1.995 -13.541 1.00 80.81 202 VAL A CA 1
ATOM 1637 C C . VAL A 1 202 ? -10.930 -3.231 -14.144 1.00 80.81 202 VAL A C 1
ATOM 1639 O O . VAL A 1 202 ? -9.755 -3.481 -13.887 1.00 80.81 202 VAL A O 1
ATOM 1642 N N . GLU A 1 203 ? -11.660 -4.002 -14.948 1.00 84.12 203 GLU A N 1
ATOM 1643 C CA . GLU A 1 203 ? -11.120 -5.174 -15.637 1.00 84.12 203 GLU A CA 1
ATOM 1644 C C . GLU A 1 203 ? -10.027 -4.789 -16.639 1.00 84.12 203 GLU A C 1
ATOM 1646 O O . GLU A 1 203 ? -8.923 -5.328 -16.571 1.00 84.12 203 GLU A O 1
ATOM 1651 N N . THR A 1 204 ? -10.279 -3.788 -17.486 1.00 83.56 204 THR A N 1
ATOM 1652 C CA . THR A 1 204 ? -9.284 -3.247 -18.422 1.00 83.56 204 THR A CA 1
ATOM 1653 C C . THR A 1 204 ? -8.041 -2.744 -17.685 1.00 83.56 204 THR A C 1
ATOM 1655 O O . THR A 1 204 ? -6.920 -3.061 -18.082 1.00 83.56 204 THR A O 1
ATOM 1658 N N . LEU A 1 205 ? -8.211 -2.026 -16.567 1.00 83.62 205 LEU A N 1
ATOM 1659 C CA . LEU A 1 205 ? -7.085 -1.563 -15.745 1.00 83.62 205 LEU A CA 1
ATOM 1660 C C . LEU A 1 205 ? -6.256 -2.723 -15.175 1.00 83.62 205 LEU A C 1
ATOM 1662 O O . LEU A 1 205 ? -5.031 -2.645 -15.176 1.00 83.62 205 LEU A O 1
ATOM 1666 N N . ARG A 1 206 ? -6.896 -3.818 -14.746 1.00 85.75 206 ARG A N 1
ATOM 1667 C CA . ARG A 1 206 ? -6.192 -5.025 -14.274 1.00 85.75 206 ARG A CA 1
ATOM 1668 C C . ARG A 1 206 ? -5.421 -5.727 -15.390 1.00 85.75 206 ARG A C 1
ATOM 1670 O O . ARG A 1 206 ? -4.306 -6.186 -15.164 1.00 85.75 206 ARG A O 1
ATOM 1677 N N . VAL A 1 207 ? -5.992 -5.814 -16.594 1.00 87.44 207 VAL A N 1
ATOM 1678 C CA . VAL A 1 207 ? -5.303 -6.388 -17.766 1.00 87.44 207 VAL A CA 1
ATOM 1679 C C . VAL A 1 207 ? -4.054 -5.576 -18.103 1.00 87.44 207 VAL A C 1
ATOM 1681 O O . VAL A 1 207 ? -3.001 -6.132 -18.412 1.00 87.44 207 VAL A O 1
ATOM 1684 N N . ILE A 1 208 ? -4.168 -4.257 -18.025 1.00 87.38 208 ILE A N 1
ATOM 1685 C CA . ILE A 1 208 ? -3.065 -3.326 -18.226 1.00 87.38 208 ILE A CA 1
ATOM 1686 C C . ILE A 1 208 ? -1.977 -3.495 -17.158 1.00 87.38 208 ILE A C 1
ATOM 1688 O O . ILE A 1 208 ? -0.808 -3.618 -17.517 1.00 87.38 208 ILE A O 1
ATOM 1692 N N . GLU A 1 209 ? -2.354 -3.542 -15.877 1.00 88.06 209 GLU A N 1
ATOM 1693 C CA . GLU A 1 209 ? -1.435 -3.757 -14.749 1.00 88.06 209 GLU A CA 1
ATOM 1694 C C . GLU A 1 209 ? -0.642 -5.059 -14.938 1.00 88.06 209 GLU A C 1
ATOM 1696 O O . GLU A 1 209 ? 0.584 -5.068 -14.835 1.00 88.06 209 GLU A O 1
ATOM 1701 N N . LEU A 1 210 ? -1.322 -6.144 -15.326 1.00 90.62 210 LEU A N 1
ATOM 1702 C CA . LEU A 1 210 ? -0.690 -7.431 -15.614 1.00 90.62 210 LEU A CA 1
ATOM 1703 C C . LEU A 1 210 ? 0.309 -7.347 -16.779 1.00 90.62 210 LEU A C 1
ATOM 1705 O O . LEU A 1 210 ? 1.409 -7.894 -16.697 1.00 90.62 210 LEU A O 1
ATOM 1709 N N . LYS A 1 211 ? -0.051 -6.663 -17.873 1.00 91.75 211 LYS A N 1
ATOM 1710 C CA . LYS A 1 211 ? 0.847 -6.474 -19.024 1.00 91.75 211 LYS A CA 1
ATOM 1711 C C . LYS A 1 211 ? 2.079 -5.648 -18.645 1.00 91.75 211 LYS A C 1
ATOM 1713 O O . LYS A 1 211 ? 3.186 -6.023 -19.023 1.00 91.75 211 LYS A O 1
ATOM 1718 N N . ALA A 1 212 ? 1.907 -4.575 -17.871 1.00 91.44 212 ALA A N 1
ATOM 1719 C CA . ALA A 1 212 ? 3.014 -3.763 -17.367 1.00 91.44 212 ALA A CA 1
ATOM 1720 C C . ALA A 1 212 ? 3.939 -4.574 -16.443 1.00 91.44 212 ALA A C 1
ATOM 1722 O O . ALA A 1 212 ? 5.157 -4.549 -16.617 1.00 91.44 212 ALA A O 1
ATOM 1723 N N . HIS A 1 213 ? 3.372 -5.374 -15.537 1.00 91.12 213 HIS A N 1
ATOM 1724 C CA . HIS A 1 213 ? 4.136 -6.277 -14.674 1.00 91.12 213 HIS A CA 1
ATOM 1725 C C . HIS A 1 213 ? 4.962 -7.298 -15.475 1.00 91.12 213 HIS A C 1
ATOM 1727 O O . HIS A 1 213 ? 6.125 -7.558 -15.153 1.00 91.12 213 HIS A O 1
ATOM 1733 N N . ASN A 1 214 ? 4.391 -7.867 -16.542 1.00 92.19 214 ASN A N 1
ATOM 1734 C CA . ASN A 1 214 ? 5.102 -8.809 -17.410 1.00 92.19 214 ASN A CA 1
ATOM 1735 C C . ASN A 1 214 ? 6.278 -8.143 -18.136 1.00 92.19 214 ASN A C 1
ATOM 1737 O O . ASN A 1 214 ? 7.360 -8.727 -18.188 1.00 92.19 214 ASN A O 1
ATOM 1741 N N . LEU A 1 215 ? 6.092 -6.917 -18.639 1.00 93.56 215 LEU A N 1
ATOM 1742 C CA . LEU A 1 215 ? 7.171 -6.127 -19.239 1.00 93.56 215 LEU A CA 1
ATOM 1743 C C . LEU A 1 215 ? 8.288 -5.852 -18.231 1.00 93.56 215 LEU A C 1
ATOM 1745 O O . LEU A 1 215 ? 9.459 -6.043 -18.549 1.00 93.56 215 LEU A O 1
ATOM 1749 N N . GLN A 1 216 ? 7.936 -5.456 -17.004 1.00 91.75 216 GLN A N 1
ATOM 1750 C CA . GLN A 1 216 ? 8.923 -5.213 -15.954 1.00 91.75 216 GLN A CA 1
ATOM 1751 C C . GLN A 1 216 ? 9.699 -6.489 -15.618 1.00 91.75 216 GLN A C 1
ATOM 1753 O O . GLN A 1 216 ? 10.922 -6.459 -15.537 1.00 91.75 216 GLN A O 1
ATOM 1758 N N . SER A 1 217 ? 9.001 -7.619 -15.491 1.00 91.38 217 SER A N 1
ATOM 1759 C CA . SER A 1 217 ? 9.623 -8.915 -15.201 1.00 91.38 217 SER A CA 1
ATOM 1760 C C . SER A 1 217 ? 10.588 -9.344 -16.310 1.00 91.38 217 SER A C 1
ATOM 1762 O O . SER A 1 217 ? 11.687 -9.811 -16.019 1.00 91.38 217 SER A O 1
ATOM 1764 N N . GLN A 1 218 ? 10.212 -9.165 -17.582 1.00 90.56 218 GLN A N 1
ATOM 1765 C CA . GLN A 1 218 ? 11.095 -9.444 -18.719 1.00 90.56 218 GLN A CA 1
ATOM 1766 C C . GLN A 1 218 ? 12.318 -8.526 -18.722 1.00 90.56 218 GLN A C 1
ATOM 1768 O O . GLN A 1 218 ? 13.435 -9.004 -18.908 1.00 90.56 218 GLN A O 1
ATOM 1773 N N . TYR A 1 219 ? 12.124 -7.232 -18.465 1.00 91.56 219 TYR A N 1
ATOM 1774 C CA . TYR A 1 219 ? 13.226 -6.283 -18.370 1.00 91.56 219 TYR A CA 1
ATOM 1775 C C . TYR A 1 219 ? 14.206 -6.685 -17.259 1.00 91.56 219 TYR A C 1
ATOM 1777 O O . TYR A 1 219 ? 15.400 -6.835 -17.511 1.00 91.56 219 TYR A O 1
ATOM 1785 N N . ASP A 1 220 ? 13.703 -6.897 -16.040 1.00 89.44 220 ASP A N 1
ATOM 1786 C CA . ASP A 1 220 ? 14.522 -7.223 -14.867 1.00 89.44 220 ASP A CA 1
ATOM 1787 C C . ASP A 1 220 ? 15.247 -8.579 -15.033 1.00 89.44 220 ASP A C 1
ATOM 1789 O O . ASP A 1 220 ? 16.328 -8.776 -14.483 1.00 89.44 220 ASP A O 1
ATOM 1793 N N . THR A 1 221 ? 14.690 -9.499 -15.833 1.00 87.00 221 THR A N 1
ATOM 1794 C CA . THR A 1 221 ? 15.289 -10.820 -16.108 1.00 87.00 221 THR A CA 1
ATOM 1795 C C . THR A 1 221 ? 16.372 -10.779 -17.183 1.00 87.00 221 THR A C 1
ATOM 1797 O O . THR A 1 221 ? 17.392 -11.449 -17.044 1.00 87.00 221 THR A O 1
ATOM 1800 N N . TYR A 1 222 ? 16.140 -10.053 -18.279 1.00 86.19 222 TYR A N 1
ATOM 1801 C CA . TYR A 1 222 ? 16.948 -10.190 -19.496 1.00 86.19 222 TYR A CA 1
ATOM 1802 C C . TYR A 1 222 ? 17.773 -8.953 -19.851 1.00 86.19 222 TYR A C 1
ATOM 1804 O O . TYR A 1 222 ? 18.735 -9.073 -20.601 1.00 86.19 222 TYR A O 1
ATOM 1812 N N . ILE A 1 223 ? 17.401 -7.774 -19.345 1.00 87.38 223 ILE A N 1
ATOM 1813 C CA . ILE A 1 223 ? 18.031 -6.495 -19.700 1.00 87.38 223 ILE A CA 1
ATOM 1814 C C . ILE A 1 223 ? 18.758 -5.880 -18.505 1.00 87.38 223 ILE A C 1
ATOM 1816 O O . ILE A 1 223 ? 19.842 -5.317 -18.669 1.00 87.38 223 ILE A O 1
ATOM 1820 N N . GLN A 1 224 ? 18.204 -5.994 -17.297 1.00 86.50 224 GLN A N 1
ATOM 1821 C CA . GLN A 1 224 ? 18.799 -5.384 -16.115 1.00 86.50 224 GLN A CA 1
ATOM 1822 C C . GLN A 1 224 ? 20.222 -5.914 -15.862 1.00 86.50 224 GLN A C 1
ATOM 1824 O O . GLN A 1 224 ? 20.496 -7.112 -15.930 1.00 86.50 224 GLN A O 1
ATOM 1829 N N . ASN A 1 225 ? 21.139 -5.006 -15.525 1.00 82.12 225 ASN A N 1
ATOM 1830 C CA . ASN A 1 225 ? 22.551 -5.261 -15.233 1.00 82.12 225 ASN A CA 1
ATOM 1831 C C . ASN A 1 225 ? 23.389 -5.745 -16.439 1.00 82.12 225 ASN A C 1
ATOM 1833 O O . ASN A 1 225 ? 24.557 -6.126 -16.269 1.00 82.12 225 ASN A O 1
ATOM 1837 N N . THR A 1 226 ? 22.850 -5.706 -17.659 1.00 82.31 226 THR A N 1
ATOM 1838 C CA . THR A 1 226 ? 23.582 -6.048 -18.891 1.00 82.31 226 THR A CA 1
ATOM 1839 C C . THR A 1 226 ? 24.493 -4.902 -19.358 1.00 82.31 226 THR A C 1
ATOM 1841 O O . THR A 1 226 ? 24.329 -3.750 -18.940 1.00 82.31 226 THR A O 1
ATOM 1844 N N . PRO A 1 227 ? 25.495 -5.170 -20.219 1.00 80.94 227 PRO A N 1
ATOM 1845 C CA . PRO A 1 227 ? 26.239 -4.111 -20.899 1.00 80.94 227 PRO A CA 1
ATOM 1846 C C . PRO A 1 227 ? 25.338 -3.197 -21.740 1.00 80.94 227 PRO A C 1
ATOM 1848 O O . PRO A 1 227 ? 25.588 -1.995 -21.783 1.00 80.94 227 PRO A O 1
ATOM 1851 N N . THR A 1 228 ? 24.288 -3.748 -22.352 1.00 82.69 228 THR A N 1
ATOM 1852 C CA . THR A 1 228 ? 23.358 -3.017 -23.221 1.00 82.69 228 THR A CA 1
ATOM 1853 C C . THR A 1 228 ? 22.587 -1.948 -22.442 1.00 82.69 228 THR A C 1
ATOM 1855 O O . THR A 1 228 ? 22.603 -0.788 -22.843 1.00 82.69 228 THR A O 1
ATOM 1858 N N . GLU A 1 229 ? 22.040 -2.275 -21.263 1.00 86.31 229 GLU A N 1
ATOM 1859 C CA . GLU A 1 229 ? 21.396 -1.285 -20.375 1.00 86.31 229 GLU A CA 1
ATOM 1860 C C . GLU A 1 229 ? 22.348 -0.144 -19.972 1.00 86.31 229 GLU A C 1
ATOM 1862 O O . GLU A 1 229 ? 21.933 1.005 -19.839 1.00 86.31 229 GLU A O 1
ATOM 1867 N N . ARG A 1 230 ? 23.641 -0.438 -19.775 1.00 82.06 230 ARG A N 1
ATOM 1868 C CA . ARG A 1 230 ? 24.629 0.584 -19.387 1.00 82.06 230 ARG A CA 1
ATOM 1869 C C . ARG A 1 230 ? 24.969 1.552 -20.516 1.00 82.06 230 ARG A C 1
ATOM 1871 O O . ARG A 1 230 ? 25.372 2.679 -20.234 1.00 82.06 230 ARG A O 1
ATOM 1878 N N . LEU A 1 231 ? 24.882 1.096 -21.762 1.00 83.25 231 LEU A N 1
ATOM 1879 C CA . LEU A 1 231 ? 25.228 1.883 -22.943 1.00 83.25 231 LEU A CA 1
ATOM 1880 C C . LEU A 1 231 ? 24.022 2.645 -23.502 1.00 83.25 231 LEU A C 1
ATOM 1882 O O . LEU A 1 231 ? 24.211 3.704 -24.098 1.00 83.25 231 LEU A O 1
ATOM 1886 N N . ASP A 1 232 ? 22.807 2.139 -23.281 1.00 85.94 232 ASP A N 1
ATOM 1887 C CA . ASP A 1 232 ? 21.571 2.708 -23.807 1.00 85.94 232 ASP A CA 1
ATOM 1888 C C . ASP A 1 232 ? 20.670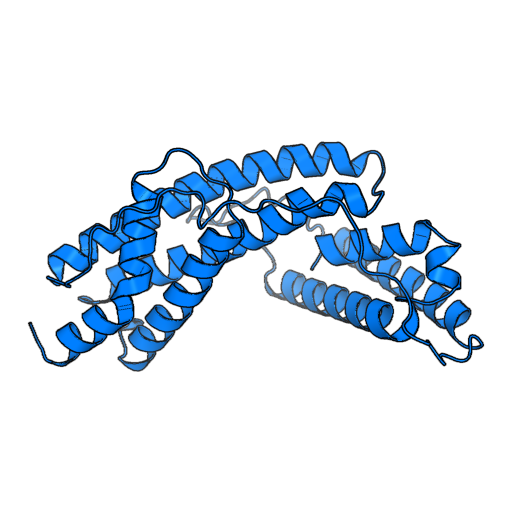 3.280 -22.696 1.00 85.94 232 ASP A C 1
ATOM 1890 O O . ASP A 1 232 ? 19.954 2.572 -21.984 1.00 85.94 232 ASP A O 1
ATOM 1894 N N . LEU A 1 233 ? 20.671 4.611 -22.573 1.00 83.44 233 LEU A N 1
ATOM 1895 C CA . LEU A 1 233 ? 19.819 5.331 -21.622 1.00 83.44 233 LEU A CA 1
ATOM 1896 C C . LEU A 1 233 ? 18.321 5.234 -21.960 1.00 83.44 233 LEU A C 1
ATOM 1898 O O . LEU A 1 233 ? 17.487 5.478 -21.081 1.00 83.44 233 LEU A O 1
ATOM 1902 N N . GLU A 1 234 ? 17.953 4.884 -23.196 1.00 87.44 234 GLU A N 1
ATOM 1903 C CA . GLU A 1 234 ? 16.554 4.695 -23.581 1.00 87.44 234 GLU A CA 1
ATOM 1904 C C . GLU A 1 234 ? 15.958 3.450 -22.922 1.00 87.44 234 GLU A C 1
ATOM 1906 O O . GLU A 1 234 ? 14.787 3.477 -22.546 1.00 87.44 234 GLU A O 1
ATOM 1911 N N . LEU A 1 235 ? 16.762 2.414 -22.655 1.00 87.69 235 LEU A N 1
ATOM 1912 C CA . LEU A 1 235 ? 16.333 1.240 -21.886 1.00 87.69 235 LEU A CA 1
ATOM 1913 C C . LEU A 1 235 ? 15.994 1.601 -20.437 1.00 87.69 235 LEU A C 1
ATOM 1915 O O . LEU A 1 235 ? 14.947 1.203 -19.920 1.00 87.69 235 LEU A O 1
ATOM 1919 N N . VAL A 1 236 ? 16.811 2.449 -19.807 1.00 86.81 236 VAL A N 1
ATOM 1920 C CA . VAL A 1 236 ? 16.541 2.968 -18.456 1.00 86.81 236 VAL A CA 1
ATOM 1921 C C . VAL A 1 236 ? 15.254 3.802 -18.437 1.00 86.81 236 VAL A C 1
ATOM 1923 O O . VAL A 1 236 ? 14.461 3.713 -17.493 1.00 86.81 236 VAL A O 1
ATOM 1926 N N . SER A 1 237 ? 15.020 4.586 -19.492 1.00 88.25 237 SER A N 1
ATOM 1927 C CA . SER A 1 237 ? 13.785 5.353 -19.674 1.00 88.25 237 SER A CA 1
ATOM 1928 C C . SER A 1 237 ? 12.573 4.445 -19.881 1.00 88.25 237 SER A C 1
ATOM 1930 O O . SER A 1 237 ? 11.545 4.639 -19.231 1.00 88.25 237 SER A O 1
ATOM 1932 N N . LEU A 1 238 ? 12.685 3.420 -20.728 1.00 89.00 238 LEU A N 1
ATOM 1933 C CA . LEU A 1 238 ? 11.642 2.428 -20.991 1.00 89.00 238 LEU A CA 1
ATOM 1934 C C . LEU A 1 238 ? 11.234 1.705 -19.706 1.00 89.00 238 LEU A C 1
ATOM 1936 O O . LEU A 1 238 ? 10.049 1.678 -19.368 1.00 89.00 238 LEU A O 1
ATOM 1940 N N . ARG A 1 239 ? 12.215 1.223 -18.933 1.00 89.06 239 ARG A N 1
ATOM 1941 C CA . ARG A 1 239 ? 11.983 0.641 -17.606 1.00 89.06 239 ARG A CA 1
ATOM 1942 C C . ARG A 1 239 ? 11.228 1.606 -16.701 1.00 89.06 239 ARG A C 1
ATOM 1944 O O . ARG A 1 239 ? 10.259 1.225 -16.057 1.00 89.06 239 ARG A O 1
ATOM 1951 N N . GLY A 1 240 ? 11.636 2.871 -16.692 1.00 87.94 240 GLY A N 1
ATOM 1952 C CA . GLY A 1 240 ? 10.978 3.910 -15.913 1.00 87.94 240 GLY A CA 1
ATOM 1953 C C . GLY A 1 240 ? 9.526 4.174 -16.294 1.00 87.94 240 GLY A C 1
ATOM 1954 O O . GLY A 1 240 ? 8.694 4.368 -15.409 1.00 87.94 240 GLY A O 1
ATOM 1955 N N . HIS A 1 241 ? 9.203 4.159 -17.589 1.00 87.25 241 HIS A N 1
ATOM 1956 C CA . HIS A 1 241 ? 7.821 4.268 -18.051 1.00 87.25 241 HIS A CA 1
ATOM 1957 C C . HIS A 1 241 ? 6.993 3.059 -17.602 1.00 87.25 241 HIS A C 1
ATOM 1959 O O . HIS A 1 241 ? 5.889 3.245 -17.096 1.00 87.25 241 HIS A O 1
ATOM 1965 N N . ILE A 1 242 ? 7.537 1.843 -17.720 1.00 88.38 242 ILE A N 1
ATOM 1966 C CA . ILE A 1 242 ? 6.885 0.613 -17.250 1.00 88.38 242 ILE A CA 1
ATOM 1967 C C . ILE A 1 242 ? 6.616 0.688 -15.737 1.00 88.38 242 ILE A C 1
ATOM 1969 O O . ILE A 1 242 ? 5.485 0.467 -15.312 1.00 88.38 242 ILE A O 1
ATOM 1973 N N . THR A 1 243 ? 7.608 1.090 -14.932 1.00 86.00 243 THR A N 1
ATOM 1974 C CA . THR A 1 243 ? 7.486 1.200 -13.465 1.00 86.00 243 THR A CA 1
ATOM 1975 C C . THR A 1 243 ? 6.502 2.277 -12.998 1.00 86.00 243 THR A C 1
ATOM 1977 O O . THR A 1 243 ? 6.065 2.245 -11.859 1.00 86.00 243 THR A O 1
ATOM 1980 N N . ILE A 1 244 ? 6.171 3.276 -13.817 1.00 83.56 244 ILE A N 1
ATOM 1981 C CA . ILE A 1 244 ? 5.153 4.275 -13.442 1.00 83.56 244 ILE A CA 1
ATOM 1982 C C . ILE A 1 244 ? 3.737 3.776 -13.734 1.00 83.56 244 ILE A C 1
ATOM 1984 O O . ILE A 1 244 ? 2.784 4.253 -13.116 1.00 83.56 244 ILE A O 1
ATOM 1988 N N . ILE A 1 245 ? 3.598 2.864 -14.697 1.00 80.56 245 ILE A N 1
ATOM 1989 C CA . ILE A 1 245 ? 2.316 2.258 -15.063 1.00 80.56 245 ILE A CA 1
ATOM 1990 C C . ILE A 1 245 ? 1.930 1.158 -14.062 1.00 80.56 245 ILE A C 1
ATOM 1992 O O . ILE A 1 245 ? 0.747 1.041 -13.744 1.00 80.56 245 ILE A O 1
ATOM 1996 N N . PHE A 1 246 ? 2.909 0.374 -13.599 1.00 72.81 246 PHE A N 1
ATOM 1997 C CA . PHE A 1 246 ? 2.765 -0.655 -12.563 1.00 72.81 246 PHE A CA 1
ATOM 1998 C C . PHE A 1 246 ? 2.803 -0.054 -11.145 1.00 72.81 246 PHE A C 1
ATOM 2000 O O . PHE A 1 246 ? 1.916 -0.389 -10.327 1.00 72.81 246 PHE A O 1
#